Protein AF-A0A7S2Q3X4-F1 (afdb_monomer_lite)

Structure (mmCIF, N/CA/C/O backbone):
data_AF-A0A7S2Q3X4-F1
#
_entry.id   AF-A0A7S2Q3X4-F1
#
loop_
_atom_site.group_PDB
_atom_site.id
_atom_site.type_symbol
_atom_site.label_atom_id
_atom_site.label_alt_id
_atom_site.label_comp_id
_atom_site.label_asym_id
_atom_site.label_entity_id
_atom_site.label_seq_id
_atom_site.pdbx_PDB_ins_code
_atom_site.Cartn_x
_atom_site.Cartn_y
_atom_site.Cartn_z
_atom_site.occupancy
_atom_site.B_iso_or_equiv
_atom_site.auth_seq_id
_atom_site.auth_comp_id
_atom_site.auth_asym_id
_atom_site.auth_atom_id
_atom_site.pdbx_PDB_model_num
ATOM 1 N N . MET A 1 1 ? 23.509 -9.949 1.989 1.00 53.50 1 MET A N 1
ATOM 2 C CA . MET A 1 1 ? 22.215 -10.398 1.428 1.00 53.50 1 MET A CA 1
ATOM 3 C C . MET A 1 1 ? 21.854 -9.485 0.265 1.00 53.50 1 MET A C 1
ATOM 5 O O . MET A 1 1 ? 22.027 -8.277 0.414 1.00 53.50 1 MET A O 1
ATOM 9 N N . ARG A 1 2 ? 21.451 -10.017 -0.899 1.00 76.50 2 ARG A N 1
ATOM 10 C CA . ARG A 1 2 ? 21.111 -9.181 -2.067 1.00 76.50 2 ARG A CA 1
ATOM 11 C C . ARG A 1 2 ? 19.811 -8.423 -1.773 1.00 76.50 2 ARG A C 1
ATOM 13 O O . ARG A 1 2 ? 18.955 -8.931 -1.057 1.00 76.50 2 ARG A O 1
ATOM 20 N N . PHE A 1 3 ? 19.655 -7.202 -2.295 1.00 79.19 3 PHE A N 1
ATOM 21 C CA . PHE A 1 3 ? 18.469 -6.386 -1.991 1.00 79.19 3 PHE A CA 1
ATOM 22 C C . PHE A 1 3 ? 17.160 -7.060 -2.424 1.00 79.19 3 PHE A C 1
ATOM 24 O O . PHE A 1 3 ? 16.194 -6.990 -1.680 1.00 79.19 3 PHE A O 1
ATOM 31 N N . GLY A 1 4 ? 17.141 -7.743 -3.577 1.00 77.94 4 GLY A N 1
ATOM 32 C CA . GLY A 1 4 ? 15.969 -8.508 -4.019 1.00 77.94 4 GLY A CA 1
ATOM 33 C C . GLY A 1 4 ? 15.551 -9.562 -2.992 1.00 77.94 4 GLY A C 1
ATOM 34 O O . GLY A 1 4 ? 14.392 -9.599 -2.604 1.00 77.94 4 GLY A O 1
ATOM 35 N N . ASP A 1 5 ? 16.511 -10.327 -2.467 1.00 78.81 5 ASP A N 1
ATOM 36 C CA . ASP A 1 5 ? 16.255 -11.344 -1.440 1.00 78.81 5 ASP A CA 1
ATOM 37 C C . ASP A 1 5 ? 15.814 -10.712 -0.113 1.00 78.81 5 ASP A C 1
ATOM 39 O O . ASP A 1 5 ? 14.894 -11.202 0.534 1.00 78.81 5 ASP A O 1
ATOM 43 N N . LYS A 1 6 ? 16.442 -9.595 0.292 1.00 84.06 6 LYS A N 1
ATOM 44 C CA . LYS A 1 6 ? 16.041 -8.833 1.488 1.00 84.06 6 LYS A CA 1
ATOM 45 C C . LYS A 1 6 ? 14.604 -8.320 1.349 1.00 84.06 6 LYS A C 1
ATOM 47 O O . LYS A 1 6 ? 13.844 -8.391 2.304 1.00 84.06 6 LYS A O 1
ATOM 52 N N . PHE A 1 7 ? 14.250 -7.805 0.174 1.00 84.44 7 PHE A N 1
ATOM 53 C CA . PHE A 1 7 ? 12.923 -7.278 -0.109 1.00 84.44 7 PHE A CA 1
ATOM 54 C C . PHE A 1 7 ? 11.873 -8.385 -0.069 1.00 84.44 7 PHE A C 1
ATOM 56 O O . PHE A 1 7 ? 10.914 -8.251 0.676 1.00 84.44 7 PHE A O 1
ATOM 63 N N . LEU A 1 8 ? 12.081 -9.493 -0.789 1.00 84.81 8 LEU A N 1
ATOM 64 C CA . LEU A 1 8 ? 11.146 -10.624 -0.794 1.00 84.81 8 LEU A CA 1
ATOM 65 C C . LEU A 1 8 ? 10.949 -11.213 0.607 1.00 84.81 8 LEU A C 1
ATOM 67 O O . LEU A 1 8 ? 9.822 -11.494 0.996 1.00 84.81 8 LEU A O 1
ATOM 71 N N . ASN A 1 9 ? 12.026 -11.348 1.382 1.00 86.94 9 ASN A N 1
ATOM 72 C CA . ASN A 1 9 ? 11.948 -11.909 2.730 1.00 86.94 9 ASN A CA 1
ATOM 73 C C . ASN A 1 9 ? 11.364 -10.935 3.764 1.00 86.94 9 ASN A C 1
ATOM 75 O O . ASN A 1 9 ? 10.944 -11.378 4.827 1.00 86.94 9 ASN A O 1
ATOM 79 N N . GLY A 1 10 ? 11.356 -9.631 3.474 1.00 86.69 10 GLY A N 1
ATOM 80 C CA . GLY A 1 10 ? 10.729 -8.610 4.315 1.00 86.69 10 GLY A CA 1
ATOM 81 C C . GLY A 1 10 ? 9.243 -8.390 4.016 1.00 86.69 10 GLY A C 1
ATOM 82 O O . GLY A 1 10 ? 8.594 -7.618 4.708 1.00 86.69 10 GLY A O 1
ATOM 83 N N . GLN A 1 11 ? 8.681 -9.023 2.982 1.00 92.19 11 GLN A N 1
ATOM 84 C CA . GLN A 1 11 ? 7.269 -8.841 2.652 1.00 92.19 11 GLN A CA 1
ATOM 85 C C . GLN A 1 11 ? 6.373 -9.541 3.670 1.00 92.19 11 GLN A C 1
ATOM 87 O O . GLN A 1 11 ? 6.540 -10.726 3.960 1.00 92.19 11 GLN A O 1
ATOM 92 N N . HIS A 1 12 ? 5.349 -8.827 4.136 1.00 93.00 12 HIS A N 1
ATOM 93 C CA . HIS A 1 12 ? 4.272 -9.441 4.893 1.00 93.00 12 HIS A CA 1
ATOM 94 C C . HIS A 1 12 ? 3.488 -10.390 3.962 1.00 93.00 12 HIS A C 1
ATOM 96 O O . HIS A 1 12 ? 2.910 -9.911 2.978 1.00 93.00 12 HIS A O 1
ATOM 102 N N . PRO A 1 13 ? 3.444 -11.715 4.224 1.00 92.31 13 PRO A N 1
ATOM 103 C CA . PRO A 1 13 ? 2.924 -12.686 3.257 1.00 92.31 13 PRO A CA 1
ATOM 104 C C . PRO A 1 13 ? 1.483 -12.416 2.787 1.00 92.31 13 PRO A C 1
ATOM 106 O O . PRO A 1 13 ? 1.234 -12.498 1.584 1.00 92.31 13 PRO A O 1
ATOM 109 N N . PRO A 1 14 ? 0.539 -12.006 3.660 1.00 94.38 14 PRO A N 1
ATOM 110 C CA . PRO A 1 14 ? -0.810 -11.629 3.232 1.00 94.38 14 PRO A CA 1
ATOM 111 C C . PRO A 1 14 ? -0.870 -10.462 2.238 1.00 94.38 14 PRO A C 1
ATOM 113 O O . PRO A 1 14 ? -1.864 -10.312 1.535 1.00 94.38 14 PRO A O 1
ATOM 116 N N . TRP A 1 15 ? 0.160 -9.615 2.182 1.00 96.19 15 TRP A N 1
ATOM 117 C CA . TRP A 1 15 ? 0.178 -8.389 1.375 1.00 96.19 15 TRP A CA 1
ATOM 118 C C . TRP A 1 15 ? 1.123 -8.476 0.178 1.00 96.19 15 TRP A C 1
ATOM 120 O O . TRP A 1 15 ? 1.328 -7.483 -0.517 1.00 96.19 15 TRP A O 1
ATOM 130 N N . GLN A 1 16 ? 1.689 -9.657 -0.084 1.00 94.00 16 GLN A N 1
ATOM 131 C CA . GLN A 1 16 ? 2.749 -9.874 -1.069 1.00 94.00 16 GLN A CA 1
ATOM 132 C C . GLN A 1 16 ? 2.432 -9.270 -2.449 1.00 94.00 16 GLN A C 1
ATOM 134 O O . GLN A 1 16 ? 3.277 -8.628 -3.067 1.00 94.00 16 GLN A O 1
ATOM 139 N N . GLN A 1 17 ? 1.190 -9.426 -2.914 1.00 94.88 17 GLN A N 1
ATOM 140 C CA . GLN A 1 17 ? 0.742 -8.965 -4.236 1.00 94.88 17 GLN A CA 1
ATOM 141 C C . GLN A 1 17 ? 0.604 -7.437 -4.341 1.00 94.88 17 GLN A C 1
ATOM 143 O O . GLN A 1 17 ? 0.626 -6.881 -5.443 1.00 94.88 17 GLN A O 1
ATOM 148 N N . SER A 1 18 ? 0.480 -6.758 -3.202 1.00 96.94 18 SER A N 1
ATOM 149 C CA . SER A 1 18 ? 0.308 -5.308 -3.113 1.00 96.94 18 SER A CA 1
ATOM 150 C C . SER A 1 18 ? 1.633 -4.550 -3.150 1.00 96.94 18 SER A C 1
ATOM 152 O O . SER A 1 18 ? 1.639 -3.354 -3.442 1.00 96.94 18 SER A O 1
ATOM 154 N N . TYR A 1 19 ? 2.755 -5.224 -2.879 1.00 97.12 19 TYR A N 1
ATOM 155 C CA . TYR A 1 19 ? 4.086 -4.635 -2.997 1.00 97.12 19 TYR A CA 1
ATOM 156 C C . TYR A 1 19 ? 4.459 -4.372 -4.460 1.00 97.12 19 TYR A C 1
ATOM 158 O O . TYR A 1 19 ? 4.006 -5.061 -5.379 1.00 97.12 19 TYR A O 1
ATOM 166 N N . ILE A 1 20 ? 5.330 -3.388 -4.674 1.00 95.94 20 ILE A N 1
ATOM 167 C CA . ILE A 1 20 ? 5.897 -3.085 -5.991 1.00 95.94 20 ILE A CA 1
ATOM 168 C C . ILE A 1 20 ? 6.727 -4.268 -6.498 1.00 95.94 20 ILE A C 1
ATOM 170 O O . ILE A 1 20 ? 7.628 -4.754 -5.808 1.00 95.94 20 ILE A O 1
ATOM 174 N N . ASP A 1 21 ? 6.469 -4.690 -7.736 1.00 94.81 21 ASP A N 1
ATOM 175 C CA . ASP A 1 21 ? 7.200 -5.774 -8.392 1.00 94.81 21 ASP A CA 1
ATOM 176 C C . ASP A 1 21 ? 8.599 -5.322 -8.847 1.00 94.81 21 ASP A C 1
ATOM 178 O O . ASP A 1 21 ? 8.871 -5.003 -10.010 1.00 94.81 21 ASP A O 1
ATOM 182 N N . TYR A 1 22 ? 9.520 -5.284 -7.883 1.00 93.56 22 TYR A N 1
ATOM 183 C CA . TYR A 1 22 ? 10.907 -4.888 -8.106 1.00 93.56 22 TYR A CA 1
ATOM 184 C C . TYR A 1 22 ? 11.615 -5.759 -9.153 1.00 93.56 22 TYR A C 1
ATOM 186 O O . TYR A 1 22 ? 12.428 -5.248 -9.927 1.00 93.56 22 TYR A O 1
ATOM 194 N N . ILE A 1 23 ? 11.332 -7.066 -9.179 1.00 91.00 23 ILE A N 1
ATOM 195 C CA . ILE A 1 23 ? 12.009 -8.013 -10.073 1.00 91.00 23 ILE A CA 1
ATOM 196 C C . ILE A 1 23 ? 11.604 -7.729 -11.515 1.00 91.00 23 ILE A C 1
ATOM 198 O O . ILE A 1 23 ? 12.478 -7.572 -12.371 1.00 91.00 23 ILE A O 1
ATOM 202 N N . ARG A 1 24 ? 10.302 -7.588 -11.773 1.00 91.56 24 ARG A N 1
ATOM 203 C CA . ARG A 1 24 ? 9.786 -7.265 -13.103 1.00 91.56 24 ARG A CA 1
ATOM 204 C C . ARG A 1 24 ? 10.278 -5.909 -13.593 1.00 91.56 24 ARG A C 1
ATOM 206 O O . ARG A 1 24 ? 10.746 -5.805 -14.725 1.00 91.56 24 ARG A O 1
ATOM 213 N N . LEU A 1 25 ? 10.243 -4.876 -12.749 1.00 92.62 25 LEU A N 1
ATOM 214 C CA . LEU A 1 25 ? 10.752 -3.554 -13.129 1.00 92.62 25 LEU A CA 1
ATOM 215 C C . LEU A 1 25 ? 12.257 -3.592 -13.438 1.00 92.62 25 LEU A C 1
ATOM 217 O O . LEU A 1 25 ? 12.721 -2.929 -14.363 1.00 92.62 25 LEU A O 1
ATOM 221 N N . LYS A 1 26 ? 13.032 -4.392 -12.697 1.00 91.19 26 LYS A N 1
ATOM 222 C CA . LYS A 1 26 ? 14.463 -4.587 -12.958 1.00 91.19 26 LYS A CA 1
ATOM 223 C C . LYS A 1 26 ? 14.701 -5.287 -14.301 1.00 91.19 26 LYS A C 1
ATOM 225 O O . LYS A 1 26 ? 15.585 -4.868 -15.042 1.00 91.19 26 LYS A O 1
ATOM 230 N N . GLN A 1 27 ? 13.918 -6.317 -14.621 1.00 89.50 27 GLN A N 1
ATOM 231 C CA . GLN A 1 27 ? 13.974 -6.998 -15.920 1.00 89.50 27 GLN A CA 1
ATOM 232 C C . GLN A 1 27 ? 13.638 -6.049 -17.070 1.00 89.50 27 GLN A C 1
ATOM 234 O O . GLN A 1 27 ? 14.327 -6.072 -18.085 1.00 89.50 27 GLN A O 1
ATOM 239 N N . LEU A 1 28 ? 12.650 -5.172 -16.880 1.00 89.12 28 LEU A N 1
ATOM 240 C CA . LEU A 1 28 ? 12.281 -4.173 -17.875 1.00 89.12 28 LEU A CA 1
ATOM 241 C C . LEU A 1 28 ? 13.447 -3.218 -18.166 1.00 89.12 28 LEU A C 1
ATOM 243 O O . LEU A 1 28 ? 13.758 -2.986 -19.324 1.00 89.12 28 LEU A O 1
ATOM 247 N N . ILE A 1 29 ? 14.171 -2.743 -17.143 1.00 88.19 29 ILE A N 1
ATOM 248 C CA . ILE A 1 29 ? 15.389 -1.931 -17.352 1.00 88.19 29 ILE A CA 1
ATOM 249 C C . ILE A 1 29 ? 16.436 -2.701 -18.167 1.00 88.19 29 ILE A C 1
ATOM 251 O O . ILE A 1 29 ? 17.061 -2.128 -19.054 1.00 88.19 29 ILE A O 1
ATOM 255 N N . TYR A 1 30 ? 16.638 -3.990 -17.895 1.00 87.06 30 TYR A N 1
ATOM 256 C CA . TYR A 1 30 ? 17.609 -4.779 -18.653 1.00 87.06 30 TYR A CA 1
ATOM 257 C C . TYR A 1 30 ? 17.218 -4.959 -20.118 1.00 87.06 30 TYR A C 1
ATOM 259 O O . TYR A 1 30 ? 18.070 -4.796 -20.985 1.00 87.06 30 TYR A O 1
ATOM 267 N N . GLN A 1 31 ? 15.937 -5.205 -20.389 1.00 85.38 31 GLN A N 1
ATOM 268 C CA . GLN A 1 31 ? 15.399 -5.276 -21.750 1.00 85.38 31 GLN A CA 1
ATOM 269 C C . GLN A 1 31 ? 15.501 -3.935 -22.484 1.00 85.38 31 GLN A C 1
ATOM 271 O O . GLN A 1 31 ? 15.714 -3.904 -23.687 1.00 85.38 31 GLN A O 1
ATOM 276 N N . LEU A 1 32 ? 15.354 -2.821 -21.766 1.00 83.12 32 LEU A N 1
ATOM 277 C CA . LEU A 1 32 ? 15.374 -1.485 -22.358 1.00 83.12 32 LEU A CA 1
ATOM 278 C C . LEU A 1 32 ? 16.742 -1.047 -22.849 1.00 83.12 32 LEU A C 1
ATOM 280 O O . LEU A 1 32 ? 16.822 -0.300 -23.817 1.00 83.12 32 LEU A O 1
ATOM 284 N N . PHE A 1 33 ? 17.790 -1.459 -22.148 1.00 79.81 33 PHE A N 1
ATOM 285 C CA . PHE A 1 33 ? 19.150 -0.988 -22.382 1.00 79.81 33 PHE A CA 1
ATOM 286 C C . PHE A 1 33 ? 20.081 -2.101 -22.883 1.00 79.81 33 PHE A C 1
ATOM 288 O O . PHE A 1 33 ? 21.295 -1.906 -22.852 1.00 79.81 33 PHE A O 1
ATOM 295 N N . ASP A 1 34 ? 19.529 -3.247 -23.310 1.00 76.56 34 ASP A N 1
ATOM 296 C CA . ASP A 1 34 ? 20.271 -4.456 -23.706 1.00 76.56 34 ASP A CA 1
ATOM 297 C C . ASP A 1 34 ? 21.401 -4.793 -22.713 1.00 76.56 34 ASP A C 1
ATOM 299 O O . ASP A 1 34 ? 22.544 -5.071 -23.080 1.00 76.56 34 ASP A O 1
ATOM 303 N N . LEU A 1 35 ? 21.100 -4.696 -21.416 1.00 73.50 35 LEU A N 1
ATOM 304 C CA . LEU A 1 35 ? 22.084 -4.922 -20.361 1.00 73.50 35 LEU A CA 1
ATOM 305 C C . LEU A 1 35 ? 22.146 -6.410 -20.022 1.00 73.50 35 LEU A C 1
ATOM 307 O O . LEU A 1 35 ? 21.143 -7.002 -19.615 1.00 73.50 35 LEU A O 1
ATOM 311 N N . ASP A 1 36 ? 23.346 -6.989 -20.084 1.00 68.94 36 ASP A N 1
ATOM 312 C CA . ASP A 1 36 ? 23.579 -8.348 -19.604 1.00 68.94 36 ASP A CA 1
ATOM 313 C C . ASP A 1 36 ? 23.218 -8.463 -18.119 1.00 68.94 36 ASP A C 1
ATOM 315 O O . ASP A 1 36 ? 23.739 -7.731 -17.269 1.00 68.94 36 ASP A O 1
ATOM 319 N N . HIS A 1 37 ? 22.390 -9.457 -17.782 1.00 60.97 37 HIS A N 1
ATOM 320 C CA . HIS A 1 37 ? 22.003 -9.773 -16.401 1.00 60.97 37 HIS A CA 1
ATOM 321 C C . HIS A 1 37 ? 23.205 -10.011 -15.461 1.00 60.97 37 HIS A C 1
ATOM 323 O O . HIS A 1 37 ? 23.048 -9.941 -14.242 1.00 60.97 37 HIS A O 1
ATOM 329 N N . ALA A 1 38 ? 24.395 -10.266 -16.019 1.00 50.41 38 ALA A N 1
ATOM 330 C CA . ALA A 1 38 ? 25.616 -10.631 -15.308 1.00 50.41 38 ALA A CA 1
ATOM 331 C C . ALA A 1 38 ? 26.420 -9.447 -14.725 1.00 50.41 38 ALA A C 1
ATOM 333 O O . ALA A 1 38 ? 27.196 -9.650 -13.795 1.00 50.41 38 ALA A O 1
ATOM 334 N N . THR A 1 39 ? 26.264 -8.211 -15.219 1.00 50.47 39 THR A N 1
ATOM 335 C CA . THR A 1 39 ? 27.192 -7.102 -14.876 1.00 50.47 39 THR A CA 1
ATOM 336 C C . THR A 1 39 ? 26.824 -6.292 -13.630 1.00 50.47 39 THR A C 1
ATOM 338 O O . THR A 1 39 ? 27.599 -5.448 -13.189 1.00 50.47 39 THR A O 1
ATOM 341 N N . ASP A 1 40 ? 25.665 -6.540 -13.022 1.00 49.41 40 ASP A N 1
ATOM 342 C CA . ASP A 1 40 ? 25.135 -5.719 -11.920 1.00 49.41 40 ASP A CA 1
ATOM 343 C C . ASP A 1 40 ? 25.126 -6.465 -10.567 1.00 49.41 40 ASP A C 1
ATOM 345 O O . ASP A 1 40 ? 24.539 -5.993 -9.590 1.00 49.41 40 ASP A O 1
ATOM 349 N N . GLU A 1 41 ? 25.744 -7.653 -10.512 1.00 50.69 41 GLU A N 1
ATOM 350 C CA . GLU A 1 41 ? 25.857 -8.470 -9.295 1.00 50.69 41 GLU A CA 1
ATOM 351 C C . GLU A 1 41 ? 26.997 -8.024 -8.362 1.00 50.69 41 GLU A C 1
ATOM 353 O O . GLU A 1 41 ? 26.940 -8.309 -7.165 1.00 50.69 41 GLU A O 1
ATOM 358 N N . ASN A 1 42 ? 27.974 -7.262 -8.868 1.00 42.84 42 ASN A N 1
ATOM 359 C CA . ASN A 1 42 ? 29.136 -6.799 -8.111 1.00 42.84 42 ASN A CA 1
ATOM 360 C C . ASN A 1 42 ? 29.179 -5.270 -8.064 1.00 42.84 42 ASN A C 1
ATOM 362 O O . ASN A 1 42 ? 29.644 -4.610 -8.987 1.00 42.84 42 ASN A O 1
ATOM 366 N N . ASN A 1 43 ? 28.719 -4.695 -6.957 1.00 44.06 43 ASN A N 1
ATOM 367 C CA . ASN A 1 43 ? 29.082 -3.330 -6.598 1.00 44.06 43 ASN A CA 1
ATOM 368 C C . ASN A 1 43 ? 30.427 -3.407 -5.854 1.00 44.06 43 ASN A C 1
ATOM 370 O O . ASN A 1 43 ? 30.448 -3.519 -4.630 1.00 44.06 43 ASN A O 1
ATOM 374 N N . VAL A 1 44 ? 31.530 -3.430 -6.602 1.00 38.12 44 VAL A N 1
ATOM 375 C CA . VAL A 1 44 ? 32.879 -3.145 -6.098 1.00 38.12 44 VAL A CA 1
ATOM 376 C C . VAL A 1 44 ? 33.531 -2.229 -7.124 1.00 38.12 44 VAL A C 1
ATOM 378 O O . VAL A 1 44 ? 33.531 -2.528 -8.316 1.00 38.12 44 VAL A O 1
ATOM 381 N N . ASP A 1 45 ? 34.006 -1.083 -6.651 1.00 38.97 45 ASP A N 1
ATOM 382 C CA . ASP A 1 45 ? 34.830 -0.163 -7.419 1.00 38.97 45 ASP A CA 1
ATOM 383 C C . ASP A 1 45 ? 36.041 -0.879 -8.062 1.00 38.97 45 ASP A C 1
ATOM 385 O O . ASP A 1 45 ? 36.586 -1.834 -7.511 1.00 38.97 45 ASP A O 1
ATOM 389 N N . ILE A 1 46 ? 36.517 -0.290 -9.166 1.00 43.59 46 ILE A N 1
ATOM 390 C CA . ILE A 1 46 ? 37.813 -0.474 -9.851 1.00 43.59 46 ILE A CA 1
ATOM 391 C C . ILE A 1 46 ? 37.987 -1.701 -10.795 1.00 43.59 46 ILE A C 1
ATOM 393 O O . ILE A 1 46 ? 38.067 -2.844 -10.359 1.00 43.59 46 ILE A O 1
ATOM 397 N N . ILE A 1 47 ? 38.159 -1.429 -12.102 1.00 40.31 47 ILE A N 1
ATOM 398 C CA . ILE A 1 47 ? 39.382 -1.574 -12.951 1.00 40.31 47 ILE A CA 1
ATOM 399 C C . ILE A 1 47 ? 38.988 -1.727 -14.441 1.00 40.31 47 ILE A C 1
ATOM 401 O O . ILE A 1 47 ? 38.004 -2.369 -14.792 1.00 40.31 47 ILE A O 1
ATOM 405 N N . GLU A 1 48 ? 39.794 -1.068 -15.275 1.00 41.00 48 GLU A N 1
ATOM 406 C CA . GLU A 1 48 ? 39.853 -0.968 -16.738 1.00 41.00 48 GLU A CA 1
ATOM 407 C C . GLU A 1 48 ? 39.623 -2.252 -17.570 1.00 41.00 48 GLU A C 1
ATOM 409 O O . GLU A 1 48 ? 39.879 -3.376 -17.145 1.00 41.00 48 GLU A O 1
ATOM 414 N N . SER A 1 49 ? 39.185 -2.006 -18.813 1.00 41.25 49 SER A N 1
ATOM 415 C CA . SER A 1 49 ? 38.916 -2.894 -19.961 1.00 41.25 49 SER A CA 1
ATOM 416 C C . SER A 1 49 ? 40.033 -3.909 -20.310 1.00 41.25 49 SER A C 1
ATOM 418 O O . SER A 1 49 ? 41.178 -3.723 -19.900 1.00 41.25 49 SER A O 1
ATOM 420 N N . PRO A 1 50 ? 39.770 -4.933 -21.163 1.00 43.28 50 PRO A N 1
ATOM 421 C CA . PRO A 1 50 ? 39.859 -4.701 -22.616 1.00 43.28 50 PRO A CA 1
ATOM 422 C C . PRO A 1 50 ? 38.851 -5.466 -23.509 1.00 43.28 50 PRO A C 1
ATOM 424 O O . PRO A 1 50 ? 38.436 -6.588 -23.239 1.00 43.28 50 PRO A O 1
ATOM 427 N N . SER A 1 51 ? 38.510 -4.793 -24.613 1.00 49.38 51 SER A N 1
ATOM 428 C CA . SER A 1 51 ? 38.082 -5.261 -25.945 1.00 49.38 51 SER A CA 1
ATOM 429 C C . SER A 1 51 ? 37.755 -6.748 -26.175 1.00 49.38 51 SER A C 1
ATOM 431 O O . SER A 1 51 ? 38.645 -7.598 -26.186 1.00 49.38 51 SER A O 1
ATOM 433 N N . SER A 1 52 ? 36.517 -7.013 -26.604 1.00 36.88 52 SER A N 1
ATOM 434 C CA . SER A 1 52 ? 36.247 -8.009 -27.649 1.00 36.88 52 SER A CA 1
ATOM 435 C C . SER A 1 52 ? 35.151 -7.505 -28.592 1.00 36.88 52 SER A C 1
ATOM 437 O O . SER A 1 52 ? 34.079 -7.075 -28.166 1.00 36.88 52 SER A O 1
ATOM 439 N N . ASP A 1 53 ? 35.485 -7.507 -29.881 1.00 41.62 53 ASP A N 1
ATOM 440 C CA . ASP A 1 53 ? 34.603 -7.211 -31.001 1.00 41.62 53 ASP A CA 1
ATOM 441 C C . ASP A 1 53 ? 33.456 -8.224 -31.054 1.00 41.62 53 ASP A C 1
ATOM 443 O O . ASP A 1 53 ? 33.644 -9.377 -31.439 1.00 41.62 53 ASP A O 1
ATOM 447 N N . VAL A 1 54 ? 32.246 -7.781 -30.720 1.00 40.53 54 VAL A N 1
ATOM 448 C CA . VAL A 1 54 ? 31.017 -8.417 -31.197 1.00 40.53 54 VAL A CA 1
ATOM 449 C C . VAL A 1 54 ? 30.110 -7.309 -31.702 1.00 40.53 54 VAL A C 1
ATOM 451 O O . VAL A 1 54 ? 29.555 -6.519 -30.939 1.00 40.53 54 VAL A O 1
ATOM 454 N N . SER A 1 55 ? 29.986 -7.244 -33.023 1.00 40.62 55 SER A N 1
ATOM 455 C CA . SER A 1 55 ? 29.028 -6.418 -33.748 1.00 40.62 55 SER A CA 1
ATOM 456 C C . SER A 1 55 ? 27.602 -6.937 -33.521 1.00 40.62 55 SER A C 1
ATOM 458 O O . SER A 1 55 ? 26.941 -7.396 -34.446 1.00 40.62 55 SER A O 1
ATOM 460 N N . SER A 1 56 ? 27.116 -6.888 -32.283 1.00 40.31 56 SER A N 1
ATOM 461 C CA . SER A 1 56 ? 25.685 -6.964 -32.012 1.00 40.31 56 SER A CA 1
ATOM 462 C C . SER A 1 56 ? 25.124 -5.581 -32.294 1.00 40.31 56 SER A C 1
ATOM 464 O O . SER A 1 56 ? 25.536 -4.610 -31.657 1.00 40.31 56 SER A O 1
ATOM 466 N N . SER A 1 57 ? 24.235 -5.462 -33.280 1.00 40.47 57 SER A N 1
ATOM 467 C CA . SER A 1 57 ? 23.490 -4.228 -33.515 1.00 40.47 57 SER A CA 1
ATOM 468 C C . SER A 1 57 ? 22.731 -3.881 -32.234 1.00 40.47 57 SER A C 1
ATOM 470 O O . SER A 1 57 ? 21.662 -4.434 -31.986 1.00 40.47 57 SER A O 1
ATOM 472 N N . ARG A 1 58 ? 23.310 -3.016 -31.392 1.00 51.00 58 ARG A N 1
ATOM 473 C CA . ARG A 1 58 ? 22.638 -2.473 -30.211 1.00 51.00 58 ARG A CA 1
ATOM 474 C C . ARG A 1 58 ? 21.402 -1.769 -30.733 1.00 51.00 58 ARG A C 1
ATOM 476 O O . ARG A 1 58 ? 21.517 -0.754 -31.427 1.00 51.00 58 ARG A O 1
ATOM 483 N N . HIS A 1 59 ? 20.241 -2.362 -30.504 1.00 50.25 59 HIS A N 1
ATOM 484 C CA . HIS A 1 59 ? 19.003 -1.757 -30.938 1.00 50.25 59 HIS A CA 1
ATOM 485 C C . HIS A 1 59 ? 18.868 -0.490 -30.096 1.00 50.25 59 HIS A C 1
ATOM 487 O O . HIS A 1 59 ? 18.924 -0.562 -28.871 1.00 50.25 59 HIS A O 1
ATOM 493 N N . LEU A 1 60 ? 18.798 0.690 -30.725 1.00 52.97 60 LEU A N 1
ATOM 494 C CA . LEU A 1 60 ? 18.673 1.917 -29.943 1.00 52.97 60 LEU A CA 1
ATOM 495 C C . LEU A 1 60 ? 17.421 1.790 -29.060 1.00 52.97 60 LEU A C 1
ATOM 497 O O . LEU A 1 60 ? 16.340 1.522 -29.606 1.00 52.97 60 LEU A O 1
ATOM 501 N N . PRO A 1 61 ? 17.539 2.002 -27.736 1.00 55.66 61 PRO A N 1
ATOM 502 C CA . PRO A 1 61 ? 16.382 2.167 -26.876 1.00 55.66 61 PRO A CA 1
ATOM 503 C C . PRO A 1 61 ? 15.508 3.259 -27.500 1.00 55.66 61 PRO A C 1
ATOM 505 O O . PRO A 1 61 ? 16.007 4.324 -27.882 1.00 55.66 61 PRO A O 1
ATOM 508 N N . ASN A 1 62 ? 14.221 2.981 -27.686 1.00 59.44 62 ASN A N 1
ATOM 509 C CA . ASN A 1 62 ? 13.282 3.930 -28.275 1.00 59.44 62 ASN A CA 1
ATOM 510 C C . ASN A 1 62 ? 12.625 4.727 -27.137 1.00 59.44 62 ASN A C 1
ATOM 512 O O . ASN A 1 62 ? 12.274 4.156 -26.114 1.00 59.44 62 ASN A O 1
ATOM 516 N N . ILE A 1 63 ? 12.354 6.022 -27.311 1.00 58.50 63 ILE A N 1
ATOM 517 C CA . ILE A 1 63 ? 11.572 6.838 -26.352 1.00 58.50 63 ILE A CA 1
ATOM 518 C C . ILE A 1 63 ? 10.298 6.111 -25.891 1.00 58.50 63 ILE A C 1
ATOM 520 O O . ILE A 1 63 ? 9.906 6.180 -24.727 1.00 58.50 63 ILE A O 1
ATOM 524 N N . LYS A 1 64 ? 9.656 5.380 -26.816 1.00 59.06 64 LYS A N 1
ATOM 525 C CA . LYS A 1 64 ? 8.455 4.583 -26.544 1.00 59.06 64 LYS A CA 1
ATOM 526 C C . LYS A 1 64 ? 8.660 3.576 -25.410 1.00 59.06 64 LYS A C 1
ATOM 528 O O . LYS A 1 64 ? 7.731 3.348 -24.647 1.00 59.06 64 LYS A O 1
ATOM 533 N N . THR A 1 65 ? 9.860 3.024 -25.273 1.00 64.44 65 THR A N 1
ATOM 534 C CA . THR A 1 65 ? 10.173 1.983 -24.297 1.00 64.44 65 THR A CA 1
ATOM 535 C C . THR A 1 65 ? 10.548 2.581 -22.925 1.00 64.44 65 THR A C 1
ATOM 537 O O . THR A 1 65 ? 10.228 2.004 -21.889 1.00 64.44 65 THR A O 1
ATOM 540 N N . SER A 1 66 ? 11.092 3.805 -22.853 1.00 71.50 66 SER A N 1
ATOM 541 C CA . SER A 1 66 ? 11.211 4.521 -21.561 1.00 71.50 66 SER A CA 1
ATOM 542 C C . SER A 1 66 ? 9.862 5.002 -21.024 1.00 71.50 66 SER A C 1
ATOM 544 O O . SER A 1 66 ? 9.601 4.862 -19.827 1.00 71.50 66 SER A O 1
ATOM 546 N N . ASN A 1 67 ? 8.964 5.465 -21.900 1.00 79.44 67 ASN A N 1
ATOM 547 C CA . ASN A 1 67 ? 7.579 5.747 -21.513 1.00 79.44 67 ASN A CA 1
ATOM 548 C C . ASN A 1 67 ? 6.882 4.487 -20.978 1.00 79.44 67 ASN A C 1
ATOM 550 O O . ASN A 1 67 ? 6.116 4.565 -20.020 1.00 79.44 67 ASN A O 1
ATOM 554 N N . GLU A 1 68 ? 7.179 3.322 -21.555 1.00 84.38 68 GLU A N 1
ATOM 555 C CA . GLU A 1 68 ? 6.675 2.037 -21.071 1.00 84.38 68 GLU A CA 1
ATOM 556 C C . GLU A 1 68 ? 7.184 1.719 -19.657 1.00 84.38 68 GLU A C 1
ATOM 558 O O . GLU A 1 68 ? 6.381 1.370 -18.793 1.00 84.38 68 GLU A O 1
ATOM 563 N N . PHE A 1 69 ? 8.476 1.923 -19.365 1.00 88.88 69 PHE A N 1
ATOM 564 C CA . PHE A 1 69 ? 8.993 1.778 -17.996 1.00 88.88 69 PHE A CA 1
ATOM 565 C C . PHE A 1 69 ? 8.296 2.705 -17.007 1.00 88.88 69 PHE A C 1
ATOM 567 O O . PHE A 1 69 ? 7.855 2.261 -15.947 1.00 88.88 69 PHE A O 1
ATOM 574 N N . GLN A 1 70 ? 8.178 3.987 -17.351 1.00 89.19 70 GLN A N 1
ATOM 575 C CA . G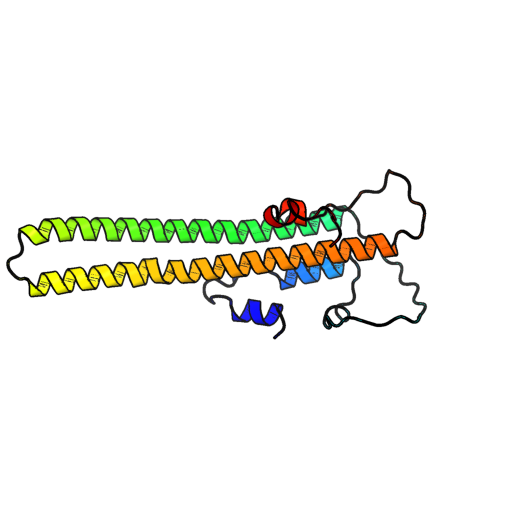LN A 1 70 ? 7.527 4.974 -16.497 1.00 89.19 70 GLN A CA 1
ATOM 576 C C . GLN A 1 70 ? 6.055 4.615 -16.255 1.00 89.19 70 GLN A C 1
ATOM 578 O O . GLN A 1 70 ? 5.567 4.729 -15.131 1.00 89.19 70 GLN A O 1
ATOM 583 N N . GLN A 1 71 ? 5.353 4.129 -17.280 1.00 91.06 71 GLN A N 1
ATOM 584 C CA . GLN A 1 71 ? 3.980 3.653 -17.153 1.00 91.06 71 GLN A CA 1
ATOM 585 C C . GLN A 1 71 ? 3.885 2.439 -16.221 1.00 91.06 71 GLN A C 1
ATOM 587 O O . GLN A 1 71 ? 3.026 2.422 -15.342 1.00 91.06 71 GLN A O 1
ATOM 592 N N . GLN A 1 72 ? 4.774 1.451 -16.355 1.00 93.50 72 GLN A N 1
ATOM 593 C CA . GLN A 1 72 ? 4.790 0.292 -15.456 1.00 93.50 72 GLN A CA 1
ATOM 594 C C . GLN A 1 72 ? 5.115 0.695 -14.014 1.00 93.50 72 GLN A C 1
ATOM 596 O O . GLN A 1 72 ? 4.436 0.253 -13.090 1.00 93.50 72 GLN A O 1
ATOM 601 N N . LEU A 1 73 ? 6.086 1.590 -13.804 1.00 94.25 73 LEU A N 1
ATOM 602 C CA . LEU A 1 73 ? 6.389 2.127 -12.478 1.00 94.25 73 LEU A CA 1
ATOM 603 C C . LEU A 1 73 ? 5.178 2.862 -11.883 1.00 94.25 73 LEU A C 1
ATOM 605 O O . LEU A 1 73 ? 4.849 2.641 -10.721 1.00 94.25 73 LEU A O 1
ATOM 609 N N . ASN A 1 74 ? 4.481 3.688 -12.669 1.00 94.31 74 ASN A N 1
ATOM 610 C CA . ASN A 1 74 ? 3.257 4.364 -12.232 1.00 94.31 74 ASN A CA 1
ATOM 611 C C . ASN A 1 74 ? 2.163 3.382 -11.815 1.00 94.31 74 ASN A C 1
ATOM 613 O O . ASN A 1 74 ? 1.542 3.586 -10.774 1.00 94.31 74 ASN A O 1
ATOM 617 N N . ASN A 1 75 ? 1.949 2.317 -12.589 1.00 96.31 75 ASN A N 1
ATOM 618 C CA . ASN A 1 75 ? 0.959 1.292 -12.264 1.00 96.31 75 ASN A CA 1
ATOM 619 C C . ASN A 1 75 ? 1.291 0.598 -10.936 1.00 96.31 75 ASN A C 1
ATOM 621 O O . ASN A 1 75 ? 0.415 0.420 -10.093 1.00 96.31 75 ASN A O 1
ATOM 625 N N . GLU A 1 76 ? 2.561 0.252 -10.717 1.00 97.06 76 GLU A N 1
ATOM 626 C CA . GLU A 1 76 ? 3.012 -0.375 -9.472 1.00 97.06 76 GLU A CA 1
ATOM 627 C C . GLU A 1 76 ? 2.886 0.570 -8.265 1.00 97.06 76 GLU A C 1
ATOM 629 O O . GLU A 1 76 ? 2.422 0.160 -7.200 1.00 97.06 76 GLU A O 1
ATOM 634 N N . VAL A 1 77 ? 3.224 1.854 -8.434 1.00 95.69 77 VAL A N 1
ATOM 635 C CA . VAL A 1 77 ? 3.018 2.883 -7.400 1.00 95.69 77 VAL A CA 1
ATOM 636 C C . VAL A 1 77 ? 1.529 3.054 -7.094 1.00 95.69 77 VAL A C 1
ATOM 638 O O . VAL A 1 77 ? 1.142 3.087 -5.927 1.00 95.69 77 VAL A O 1
ATOM 641 N N . GLN A 1 78 ? 0.676 3.124 -8.119 1.00 96.62 78 GLN A N 1
ATOM 642 C CA . GLN A 1 78 ? -0.770 3.248 -7.946 1.00 96.62 78 GLN A CA 1
ATOM 643 C C . GLN A 1 78 ? -1.355 2.037 -7.214 1.00 96.62 78 GLN A C 1
ATOM 645 O O . GLN A 1 78 ? -2.163 2.214 -6.306 1.00 96.62 78 GLN A O 1
ATOM 650 N N . LYS A 1 79 ? -0.923 0.820 -7.558 1.00 97.81 79 LYS A N 1
ATOM 651 C CA . LYS A 1 79 ? -1.317 -0.417 -6.872 1.00 97.81 79 LYS A CA 1
ATOM 652 C C . LYS A 1 79 ? -0.999 -0.353 -5.376 1.00 97.81 79 LYS A C 1
ATOM 654 O O . LYS A 1 79 ? -1.886 -0.579 -4.554 1.00 97.81 79 LYS A O 1
ATOM 659 N N . ALA A 1 80 ? 0.235 0.014 -5.024 1.00 97.31 80 ALA A N 1
ATOM 660 C CA . ALA A 1 80 ? 0.649 0.141 -3.628 1.00 97.31 80 ALA A CA 1
ATOM 661 C C . ALA A 1 80 ? -0.137 1.241 -2.886 1.00 97.31 80 ALA A C 1
ATOM 663 O O . ALA A 1 80 ? -0.527 1.050 -1.735 1.00 97.31 80 ALA A O 1
ATOM 664 N N . LEU A 1 81 ? -0.422 2.371 -3.547 1.00 97.06 81 LEU A N 1
ATOM 665 C CA . LEU A 1 81 ? -1.228 3.458 -2.981 1.00 97.06 81 LEU A CA 1
ATOM 666 C C . LEU A 1 81 ? -2.686 3.053 -2.741 1.00 97.06 81 LEU A C 1
ATOM 668 O O . LEU A 1 81 ? -3.239 3.382 -1.696 1.00 97.06 81 LEU A O 1
ATOM 672 N N . LEU A 1 82 ? -3.310 2.341 -3.681 1.00 98.12 82 LEU A N 1
ATOM 673 C CA . LEU A 1 82 ? -4.681 1.851 -3.521 1.00 98.12 82 LEU A CA 1
ATOM 674 C C . LEU A 1 82 ? -4.783 0.880 -2.344 1.00 98.12 82 LEU A C 1
ATOM 676 O O . LEU A 1 82 ? -5.695 1.003 -1.530 1.00 98.12 82 LEU A O 1
ATOM 680 N N . PHE A 1 83 ? -3.818 -0.034 -2.217 1.00 98.31 83 PHE A N 1
ATOM 681 C CA . PHE A 1 83 ? -3.744 -0.940 -1.075 1.00 98.31 83 PHE A CA 1
ATOM 682 C C . PHE A 1 83 ? -3.572 -0.187 0.254 1.00 98.31 83 PHE A C 1
ATOM 684 O O . PHE A 1 83 ? -4.283 -0.465 1.222 1.00 98.31 83 PHE A O 1
ATOM 691 N N . LEU A 1 84 ? -2.671 0.801 0.289 1.00 97.75 84 LEU A N 1
ATOM 692 C CA . LEU A 1 84 ? -2.447 1.648 1.460 1.00 97.75 84 LEU A CA 1
ATOM 693 C C . LEU A 1 84 ? -3.734 2.370 1.884 1.00 97.75 84 LEU A C 1
ATOM 695 O O . LEU A 1 84 ? -4.108 2.320 3.052 1.00 97.75 84 LEU A O 1
ATOM 699 N N . LEU A 1 85 ? -4.420 3.022 0.942 1.00 98.19 85 LEU A N 1
ATOM 700 C CA . LEU A 1 85 ? -5.654 3.759 1.221 1.00 98.19 85 LEU A CA 1
ATOM 701 C C . LEU A 1 85 ? -6.786 2.837 1.684 1.00 98.19 85 LEU A C 1
ATOM 703 O O . LEU A 1 85 ? -7.497 3.189 2.622 1.00 98.19 85 LEU A O 1
ATOM 707 N N . GLY A 1 86 ? -6.927 1.660 1.068 1.00 98.06 86 GLY A N 1
ATOM 708 C CA . GLY A 1 86 ? -7.896 0.653 1.500 1.00 98.06 86 GLY A CA 1
ATOM 709 C C . GLY A 1 86 ? -7.645 0.207 2.940 1.00 98.06 86 GLY A C 1
ATOM 710 O O . GLY A 1 86 ? -8.542 0.286 3.774 1.00 98.06 86 GLY A O 1
ATOM 711 N N . THR A 1 87 ? -6.396 -0.142 3.258 1.00 97.62 87 THR A N 1
ATOM 712 C CA . THR A 1 87 ? -6.007 -0.588 4.607 1.00 97.62 87 THR A CA 1
ATOM 713 C C . THR A 1 87 ? -6.198 0.515 5.654 1.00 97.62 87 THR A C 1
ATOM 715 O O . THR A 1 87 ? -6.695 0.251 6.746 1.00 97.62 87 THR A O 1
ATOM 718 N N . LEU A 1 88 ? -5.866 1.772 5.326 1.00 97.12 88 LEU A N 1
ATOM 719 C CA . LEU A 1 88 ? -6.139 2.914 6.209 1.00 97.12 88 LEU A CA 1
ATOM 720 C C . LEU A 1 88 ? -7.642 3.108 6.449 1.00 97.12 88 LEU A C 1
ATOM 722 O O . LEU A 1 88 ? -8.037 3.432 7.566 1.00 97.12 88 LEU A O 1
ATOM 726 N N . GLY A 1 89 ? -8.471 2.907 5.422 1.00 97.81 89 GLY A N 1
ATOM 727 C CA . GLY A 1 89 ? -9.928 2.966 5.534 1.00 97.81 89 GLY A CA 1
ATOM 728 C C . GLY A 1 89 ? -10.489 1.887 6.461 1.00 97.81 89 GLY A C 1
ATOM 729 O O . GLY A 1 89 ? -11.290 2.196 7.341 1.00 97.81 89 GLY A O 1
ATOM 730 N N . GLU A 1 90 ? -10.023 0.644 6.321 1.00 97.12 90 GLU A N 1
ATOM 731 C CA . GLU A 1 90 ? -10.385 -0.459 7.222 1.00 97.12 90 GLU A CA 1
ATOM 732 C C . GLU A 1 90 ? -10.001 -0.146 8.671 1.00 97.12 90 GLU A C 1
ATOM 734 O O . GLU A 1 90 ? -10.834 -0.239 9.570 1.00 97.12 90 GLU A O 1
ATOM 739 N N . MET A 1 91 ? -8.764 0.304 8.898 1.00 97.31 91 MET A N 1
ATOM 740 C CA . MET A 1 91 ? -8.299 0.685 10.232 1.00 97.31 91 MET A CA 1
ATOM 741 C C . MET A 1 91 ? -9.103 1.848 10.822 1.00 97.31 91 MET A C 1
ATOM 743 O O . MET A 1 91 ? -9.372 1.857 12.020 1.00 97.31 91 MET A O 1
ATOM 747 N N . ALA A 1 92 ? -9.490 2.831 10.006 1.00 97.81 92 ALA A N 1
ATOM 748 C CA . ALA A 1 92 ? -10.327 3.939 10.453 1.00 97.81 92 ALA A CA 1
ATOM 749 C C . ALA A 1 92 ? -11.728 3.462 10.868 1.00 97.81 92 ALA A C 1
ATOM 751 O O . ALA A 1 92 ? -12.252 3.941 11.872 1.00 97.81 92 ALA A O 1
ATOM 752 N N . SER A 1 93 ? -12.305 2.496 10.143 1.00 98.06 93 SER A N 1
ATOM 753 C CA . SER A 1 93 ? -13.576 1.863 10.517 1.00 98.06 93 SER A CA 1
ATOM 754 C C . SER A 1 93 ? -13.459 1.138 11.857 1.00 98.06 93 SER A C 1
ATOM 756 O O . SER A 1 93 ? -14.245 1.397 12.763 1.00 98.06 93 SER A O 1
ATOM 758 N N . GLU A 1 94 ? -12.428 0.304 12.026 1.00 97.38 94 GLU A N 1
ATOM 759 C CA . GLU A 1 94 ? -12.183 -0.411 13.287 1.00 97.38 94 GLU A CA 1
ATOM 760 C C . GLU A 1 94 ? -11.947 0.552 14.455 1.00 97.38 94 GLU A C 1
ATOM 762 O O . GLU A 1 94 ? -12.432 0.328 15.561 1.00 97.38 94 GLU A O 1
ATOM 767 N N . LEU A 1 95 ? -11.230 1.652 14.216 1.00 96.81 95 LEU A N 1
ATOM 768 C CA . LEU A 1 95 ? -11.007 2.679 15.225 1.00 96.81 95 LEU A CA 1
ATOM 769 C C . LEU A 1 95 ? -12.314 3.382 15.621 1.00 96.81 95 LEU A C 1
ATOM 771 O O . LEU A 1 95 ? -12.495 3.697 16.798 1.00 96.81 95 LEU A O 1
ATOM 775 N N . SER A 1 96 ? -13.212 3.624 14.660 1.00 97.62 96 SER A N 1
ATOM 776 C CA . SER A 1 96 ? -14.530 4.215 14.914 1.00 97.62 96 SER A CA 1
ATOM 777 C C . SER A 1 96 ? -15.383 3.294 15.784 1.00 97.62 96 SER A C 1
ATOM 779 O O . SER A 1 96 ? -15.887 3.734 16.813 1.00 97.62 96 SER A O 1
ATOM 781 N N . GLU A 1 97 ? -15.469 2.009 15.430 1.00 97.19 97 GLU A N 1
ATOM 782 C CA . GLU A 1 97 ? -16.198 0.990 16.201 1.00 97.19 97 GLU A CA 1
ATOM 783 C C . GLU A 1 97 ? -15.691 0.906 17.648 1.00 97.19 97 GLU A C 1
ATOM 785 O O . GLU A 1 97 ? -16.460 1.021 18.601 1.00 97.19 97 GLU A O 1
ATOM 790 N N . LEU A 1 98 ? -14.372 0.794 17.831 1.00 96.62 98 LEU A N 1
ATOM 791 C CA . LEU A 1 98 ? -13.768 0.713 19.163 1.00 96.62 98 LEU A CA 1
ATOM 792 C C . LEU A 1 98 ? -13.962 2.001 19.976 1.00 96.62 98 LEU A C 1
ATOM 794 O O . LEU A 1 98 ? -14.046 1.964 21.206 1.00 96.62 98 LEU A O 1
ATOM 798 N N . SER A 1 99 ? -14.040 3.151 19.304 1.00 95.38 99 SER A N 1
ATOM 799 C CA . SER A 1 99 ? -14.334 4.430 19.955 1.00 95.38 99 SER A CA 1
ATOM 800 C C . SER A 1 99 ? -15.781 4.493 20.451 1.00 95.38 99 SER A C 1
ATOM 802 O O . SER A 1 99 ? -16.025 4.995 21.548 1.00 95.38 99 SER A O 1
ATOM 804 N N . GLU A 1 100 ? -16.737 3.951 19.697 1.00 95.69 100 GLU A N 1
ATOM 805 C CA . GLU A 1 100 ? -18.138 3.845 20.127 1.00 95.69 100 GLU A CA 1
ATOM 806 C C . GLU A 1 100 ? -18.295 2.894 21.323 1.00 95.69 100 GLU A C 1
ATOM 808 O O . GLU A 1 100 ? -18.988 3.220 22.296 1.00 95.69 100 GLU A O 1
ATOM 813 N N . GLU A 1 101 ? -17.593 1.757 21.304 1.00 93.75 101 GLU A N 1
ATOM 814 C CA . GLU A 1 101 ? -17.528 0.829 22.439 1.00 93.75 101 GLU A CA 1
ATOM 815 C C . GLU A 1 101 ? -16.942 1.505 23.686 1.00 93.75 101 GLU A C 1
ATOM 817 O O . GLU A 1 101 ? -17.492 1.379 24.783 1.00 93.75 101 GLU A O 1
ATOM 822 N N . PHE A 1 102 ? -15.871 2.287 23.522 1.00 91.88 102 PHE A N 1
ATOM 823 C CA . PHE A 1 102 ? -15.263 3.053 24.609 1.00 91.88 102 PHE A CA 1
ATOM 824 C C . PHE A 1 102 ? -16.230 4.071 25.221 1.00 91.88 102 PHE A C 1
ATOM 826 O O . PHE A 1 102 ? -16.350 4.148 26.446 1.00 91.88 102 PHE A O 1
ATOM 833 N N . ILE A 1 103 ? -16.945 4.834 24.389 1.00 90.69 103 ILE A N 1
ATOM 834 C CA . ILE A 1 103 ? -17.939 5.814 24.850 1.00 90.69 103 ILE A CA 1
ATOM 835 C C . ILE A 1 103 ? -19.054 5.110 25.632 1.00 90.69 103 ILE A C 1
ATOM 837 O O . ILE A 1 103 ? -19.423 5.555 26.722 1.00 90.69 103 ILE A O 1
ATOM 841 N N . THR A 1 104 ? -19.552 3.987 25.112 1.00 89.75 104 THR A N 1
ATOM 842 C CA . THR A 1 104 ? -20.607 3.191 25.753 1.00 89.75 104 THR A CA 1
ATOM 843 C C . THR A 1 104 ? -20.148 2.646 27.105 1.00 89.75 104 THR A C 1
ATOM 845 O O . THR A 1 104 ? -20.854 2.782 28.107 1.00 89.75 104 THR A O 1
ATOM 848 N N . LEU A 1 105 ? -18.937 2.086 27.169 1.00 88.62 105 LEU A N 1
ATOM 849 C CA . LEU A 1 105 ? -18.350 1.600 28.414 1.00 88.62 105 LEU A CA 1
ATOM 850 C C . LEU A 1 105 ? -18.172 2.740 29.426 1.00 88.62 105 LEU A C 1
ATOM 852 O O . LEU A 1 105 ? -18.562 2.592 30.581 1.00 88.62 105 LEU A O 1
ATOM 856 N N . SER A 1 106 ? -17.672 3.902 28.995 1.00 85.00 106 SER A N 1
ATOM 857 C CA . SER A 1 106 ? -17.498 5.077 29.857 1.00 85.00 106 SER A CA 1
ATOM 858 C C . SER A 1 106 ? -18.816 5.595 30.438 1.00 85.00 106 SER A C 1
ATOM 860 O O . SER A 1 106 ? -18.829 6.063 31.576 1.00 85.00 106 SER A O 1
ATOM 862 N N . ALA A 1 107 ? -19.922 5.517 29.695 1.00 84.94 107 ALA A N 1
ATOM 863 C CA . ALA A 1 107 ? -21.241 5.884 30.209 1.00 84.94 107 ALA A CA 1
ATOM 864 C C . ALA A 1 107 ? -21.730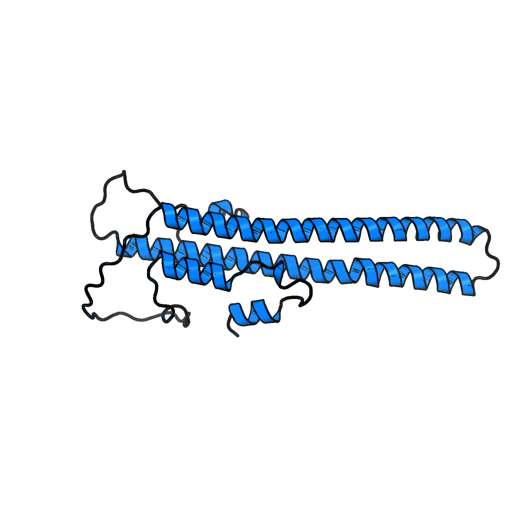 4.884 31.274 1.00 84.94 107 ALA A C 1
ATOM 866 O O . ALA A 1 107 ? -22.300 5.274 32.292 1.00 84.94 107 ALA A O 1
ATOM 867 N N . ASN A 1 108 ? -21.439 3.594 31.083 1.00 78.25 108 ASN A N 1
ATOM 868 C CA . ASN A 1 108 ? -21.834 2.525 32.001 1.00 78.25 108 ASN A CA 1
ATOM 869 C C . ASN A 1 108 ? -20.983 2.464 33.281 1.00 78.25 108 ASN A C 1
ATOM 871 O O . ASN A 1 108 ? -21.484 2.020 34.315 1.00 78.25 108 ASN A O 1
ATOM 875 N N . VAL A 1 109 ? -19.738 2.961 33.255 1.00 72.56 109 VAL A N 1
ATOM 876 C CA . VAL A 1 109 ? -18.866 3.109 34.442 1.00 72.56 109 VAL A CA 1
ATOM 877 C C . VAL A 1 109 ? -19.574 3.861 35.572 1.00 72.56 109 VAL A C 1
ATOM 879 O O . VAL A 1 109 ? -19.416 3.514 36.737 1.00 72.56 109 VAL A O 1
ATOM 882 N N . GLN A 1 110 ? -20.387 4.870 35.244 1.00 64.81 110 GLN A N 1
ATOM 883 C CA . GLN A 1 110 ? -21.124 5.661 36.238 1.00 64.81 110 GLN A CA 1
ATOM 884 C C . GLN A 1 110 ? -22.271 4.886 36.910 1.00 64.81 110 GLN A C 1
ATOM 886 O O . GLN A 1 110 ? -22.773 5.326 37.943 1.00 64.81 110 GLN A O 1
ATOM 891 N N . LEU A 1 111 ? -22.677 3.744 36.347 1.00 69.62 111 LEU A N 1
ATOM 892 C CA . LEU A 1 111 ? -23.811 2.934 36.800 1.00 69.62 111 LEU A CA 1
ATOM 893 C C . LEU A 1 111 ? -23.392 1.568 37.378 1.00 69.62 111 LEU A C 1
ATOM 895 O O . LEU A 1 111 ? -24.212 0.904 38.013 1.00 69.62 111 LEU A O 1
ATOM 899 N N . GLN A 1 112 ? -22.146 1.123 37.171 1.00 67.00 112 GLN A N 1
ATOM 900 C CA . GLN A 1 112 ? -21.674 -0.199 37.600 1.00 67.00 112 GLN A CA 1
ATOM 901 C C . GLN A 1 112 ? -21.203 -0.231 39.065 1.00 67.00 112 GLN A C 1
ATOM 903 O O . GLN A 1 112 ? -20.400 0.587 39.503 1.00 67.00 112 GLN A O 1
ATOM 908 N N . LEU A 1 113 ? -21.670 -1.241 39.813 1.00 63.19 113 LEU A N 1
ATOM 909 C CA . LEU A 1 113 ? -21.340 -1.460 41.232 1.00 63.19 113 LEU A CA 1
ATOM 910 C C . 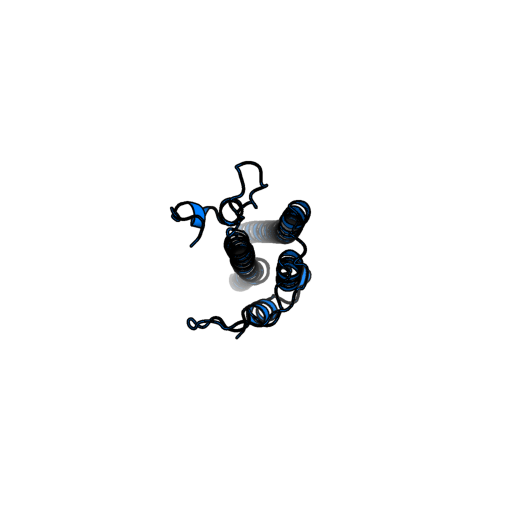LEU A 1 113 ? -20.140 -2.403 41.459 1.00 63.19 113 LEU A C 1
ATOM 912 O O . LEU A 1 113 ? -19.614 -2.445 42.570 1.00 63.19 113 LEU A O 1
ATOM 916 N N . ASN A 1 114 ? -19.692 -3.151 40.438 1.00 81.06 114 ASN A N 1
ATOM 917 C CA . ASN A 1 114 ? -18.554 -4.072 40.542 1.00 81.06 114 ASN A CA 1
ATOM 918 C C . ASN A 1 114 ? -17.327 -3.534 39.789 1.00 81.06 114 ASN A C 1
ATOM 920 O O . ASN A 1 114 ? -17.260 -3.574 38.562 1.00 81.06 114 ASN A O 1
ATOM 924 N N . ALA A 1 115 ? -16.336 -3.061 40.545 1.00 81.31 115 ALA A N 1
ATOM 925 C CA . ALA A 1 115 ? -15.097 -2.505 40.005 1.00 81.31 115 ALA A CA 1
ATOM 926 C C . ALA A 1 115 ? -14.219 -3.541 39.275 1.00 81.31 115 ALA A C 1
ATOM 928 O O . ALA A 1 115 ? -13.452 -3.160 38.391 1.00 81.31 115 ALA A O 1
ATOM 929 N N . SER A 1 116 ? -14.316 -4.831 39.625 1.00 85.50 116 SER A N 1
ATOM 930 C CA . SER A 1 116 ? -13.498 -5.888 39.012 1.00 85.50 116 SER A CA 1
ATOM 931 C C . SER A 1 116 ? -13.897 -6.134 37.558 1.00 85.50 116 SER A C 1
ATOM 933 O O . SER A 1 116 ? -13.048 -6.100 36.671 1.00 85.50 116 SER A O 1
ATOM 935 N N . ASP A 1 117 ? -15.197 -6.299 37.308 1.00 85.44 117 ASP A N 1
ATOM 936 C CA . ASP A 1 117 ? -15.726 -6.564 35.964 1.00 85.44 117 ASP A CA 1
ATOM 937 C C . ASP A 1 117 ? -15.480 -5.374 35.031 1.00 85.44 117 ASP A C 1
ATOM 939 O O . ASP A 1 117 ? -15.245 -5.539 33.833 1.00 85.44 117 ASP A O 1
ATOM 943 N N . LEU A 1 118 ? -15.518 -4.156 35.579 1.00 84.75 118 LEU A N 1
ATOM 944 C CA . LEU A 1 118 ? -15.228 -2.944 34.827 1.00 84.75 118 LEU A CA 1
ATOM 945 C C . LEU A 1 118 ? -13.753 -2.871 34.405 1.00 84.75 118 LEU A C 1
ATOM 947 O O . LEU A 1 118 ? -13.453 -2.533 33.261 1.00 84.75 118 LEU A O 1
ATOM 951 N N . LEU A 1 119 ? -12.827 -3.193 35.314 1.00 87.06 119 LEU A N 1
ATOM 952 C CA . LEU A 1 119 ? -11.396 -3.230 35.004 1.00 87.06 119 LEU A CA 1
ATOM 953 C C . LEU A 1 119 ? -11.083 -4.261 33.916 1.00 87.06 119 LEU A C 1
ATOM 955 O O . LEU A 1 119 ? -10.287 -3.973 33.020 1.00 87.06 119 LEU A O 1
ATOM 959 N N . GLU A 1 120 ? -11.731 -5.426 33.959 1.00 90.69 120 GLU A N 1
ATOM 960 C CA . GLU A 1 120 ? -11.584 -6.460 32.932 1.00 90.69 120 GLU A CA 1
ATOM 961 C C . GLU A 1 120 ? -12.091 -5.979 31.563 1.00 90.69 120 GLU A C 1
ATOM 963 O O . GLU A 1 120 ? -11.385 -6.123 30.565 1.00 90.69 120 GLU A O 1
ATOM 968 N N . GLN A 1 121 ? -13.249 -5.311 31.514 1.00 90.38 121 GLN A N 1
ATOM 969 C CA . GLN A 1 121 ? -13.798 -4.732 30.280 1.00 90.38 121 GLN A CA 1
ATOM 970 C C . GLN A 1 121 ? -12.901 -3.634 29.692 1.00 90.38 121 GLN A C 1
ATOM 972 O O . GLN A 1 121 ? -12.639 -3.630 28.488 1.00 90.38 121 GLN A O 1
ATOM 977 N N . ILE A 1 122 ? -12.377 -2.731 30.529 1.00 89.62 122 ILE A N 1
ATOM 978 C CA . ILE A 1 122 ? -11.438 -1.685 30.091 1.00 89.62 122 ILE A CA 1
ATOM 979 C C . ILE A 1 122 ? -10.162 -2.316 29.529 1.00 89.62 122 ILE A C 1
ATOM 981 O O . ILE A 1 122 ? -9.662 -1.893 28.483 1.00 89.62 122 ILE A O 1
ATOM 985 N N . HIS A 1 123 ? -9.622 -3.326 30.216 1.00 92.19 123 HIS A N 1
ATOM 986 C CA . HIS A 1 123 ? -8.428 -4.026 29.762 1.00 92.19 123 HIS A CA 1
ATOM 987 C C . HIS A 1 123 ? -8.670 -4.733 28.423 1.00 92.19 123 HIS A C 1
ATOM 989 O O . HIS A 1 123 ? -7.871 -4.571 27.501 1.00 92.19 123 HIS A O 1
ATOM 995 N N . ALA A 1 124 ? -9.778 -5.464 28.293 1.00 94.69 124 ALA A N 1
ATOM 996 C CA . ALA A 1 124 ? -10.149 -6.151 27.062 1.00 94.69 124 ALA A CA 1
ATOM 997 C C . ALA A 1 124 ? -10.275 -5.169 25.889 1.00 94.69 124 ALA A C 1
ATOM 999 O O . ALA A 1 124 ? -9.666 -5.385 24.843 1.00 94.69 124 ALA A O 1
ATOM 1000 N N . LEU A 1 125 ? -10.982 -4.051 26.079 1.00 94.94 125 LEU A N 1
ATOM 1001 C CA . LEU A 1 125 ? -11.122 -3.023 25.050 1.00 94.94 125 LEU A CA 1
ATOM 1002 C C . LEU A 1 125 ? -9.764 -2.427 24.653 1.00 94.94 125 LEU A C 1
ATOM 1004 O O . LEU A 1 125 ? -9.471 -2.273 23.469 1.00 94.94 125 LEU A O 1
ATOM 1008 N N . ARG A 1 126 ? -8.883 -2.156 25.623 1.00 94.31 126 ARG A N 1
ATOM 1009 C CA . ARG A 1 126 ? -7.519 -1.687 25.341 1.00 94.31 126 ARG A CA 1
ATOM 1010 C C . ARG A 1 126 ? -6.722 -2.690 24.506 1.00 94.31 126 ARG A C 1
ATOM 1012 O O . ARG A 1 126 ? -5.999 -2.266 23.606 1.00 94.31 126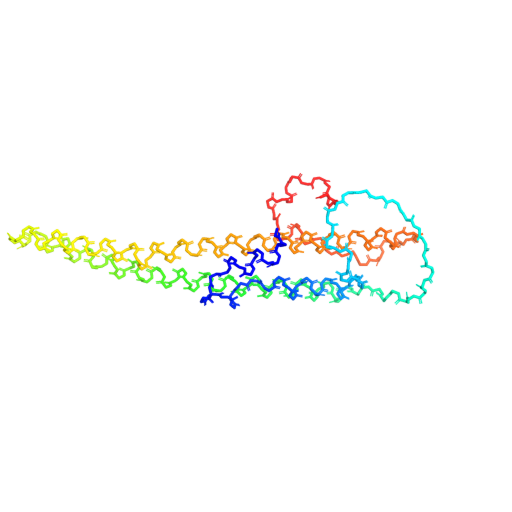 ARG A O 1
ATOM 1019 N N . MET A 1 127 ? -6.835 -3.987 24.794 1.00 96.81 127 MET A N 1
ATOM 1020 C CA . MET A 1 127 ? -6.179 -5.022 23.989 1.00 96.81 127 MET A CA 1
ATOM 1021 C C . MET A 1 127 ? -6.727 -5.034 22.561 1.00 96.81 127 MET A C 1
ATOM 1023 O O . MET A 1 127 ? -5.941 -5.084 21.624 1.00 96.81 127 MET A O 1
ATOM 1027 N N . GLN A 1 128 ? -8.035 -4.838 22.368 1.00 96.25 128 GLN A N 1
ATOM 1028 C CA . GLN A 1 128 ? -8.613 -4.742 21.024 1.00 96.25 128 GLN A CA 1
ATOM 1029 C C . GLN A 1 128 ? -8.059 -3.567 20.203 1.00 96.25 128 GLN A C 1
ATOM 1031 O O . GLN A 1 128 ? -7.773 -3.749 19.021 1.00 96.25 128 GLN A O 1
ATOM 1036 N N . PHE A 1 129 ? -7.851 -2.385 20.799 1.00 96.44 129 PHE A N 1
ATOM 1037 C CA . PHE A 1 129 ? -7.189 -1.269 20.101 1.00 96.44 129 PHE A CA 1
ATOM 1038 C C . PHE A 1 129 ? -5.782 -1.645 19.624 1.00 96.44 129 PHE A C 1
ATOM 1040 O O . PHE A 1 129 ? -5.391 -1.312 18.504 1.00 96.44 129 PHE A O 1
ATOM 1047 N N . ILE A 1 130 ? -5.018 -2.338 20.469 1.00 95.56 130 ILE A N 1
ATOM 1048 C CA . ILE A 1 130 ? -3.656 -2.764 20.142 1.00 95.56 130 ILE A CA 1
ATOM 1049 C C . ILE A 1 130 ? -3.685 -3.828 19.042 1.00 95.56 130 ILE A C 1
ATOM 1051 O O . ILE A 1 130 ? -2.984 -3.682 18.044 1.00 95.56 130 ILE A O 1
ATOM 1055 N N . ASP A 1 131 ? -4.521 -4.851 19.182 1.00 94.06 131 ASP A N 1
ATOM 1056 C CA . ASP A 1 131 ? -4.529 -6.001 18.282 1.00 94.06 131 ASP A CA 1
ATOM 1057 C C . ASP A 1 131 ? -5.134 -5.670 16.915 1.00 94.06 131 ASP A C 1
ATOM 1059 O O . ASP A 1 131 ? -4.571 -6.047 15.886 1.00 94.06 131 ASP A O 1
ATOM 1063 N N . ARG A 1 132 ? -6.253 -4.934 16.883 1.00 93.00 132 ARG A N 1
ATOM 1064 C CA . ARG A 1 132 ? -6.965 -4.604 15.638 1.00 93.00 132 ARG A CA 1
ATOM 1065 C C . ARG A 1 132 ? -6.290 -3.461 14.891 1.00 93.00 132 ARG A C 1
ATOM 1067 O O . ARG A 1 132 ? -6.029 -3.585 13.700 1.00 93.00 132 ARG A O 1
ATOM 1074 N N . VAL A 1 133 ? -5.953 -2.374 15.590 1.00 95.50 133 VAL A N 1
ATOM 1075 C CA . VAL A 1 133 ? -5.427 -1.154 14.953 1.00 95.50 133 VAL A CA 1
ATOM 1076 C C . VAL A 1 133 ? -3.911 -1.056 15.085 1.00 95.50 133 VAL A C 1
ATOM 1078 O O . VAL A 1 133 ? -3.222 -0.846 14.089 1.00 95.50 133 VAL A O 1
ATOM 1081 N N . GLY A 1 134 ? -3.371 -1.225 16.293 1.00 95.38 134 GLY A N 1
ATOM 1082 C CA . GLY A 1 134 ? -1.938 -1.060 16.561 1.00 95.38 134 GLY A CA 1
ATOM 1083 C C . GLY A 1 134 ? -1.056 -2.010 15.746 1.00 95.38 134 GLY A C 1
ATOM 1084 O O . GLY A 1 134 ? -0.132 -1.565 15.065 1.00 95.38 134 GLY A O 1
ATOM 1085 N N . SER A 1 135 ? -1.369 -3.305 15.752 1.00 94.25 135 SER A N 1
ATOM 1086 C CA . SER A 1 135 ? -0.623 -4.319 14.997 1.00 94.25 135 SER A CA 1
ATOM 1087 C C . SER A 1 135 ? -0.696 -4.081 13.487 1.00 94.25 135 SER A C 1
ATOM 1089 O O . SER A 1 135 ? 0.329 -4.136 12.805 1.00 94.25 135 SER A O 1
ATOM 1091 N N . LYS A 1 136 ? -1.880 -3.736 12.955 1.00 94.94 136 LYS A N 1
ATOM 1092 C CA . LYS A 1 136 ? -2.041 -3.391 11.531 1.00 94.94 136 LYS A CA 1
ATOM 1093 C C . LYS A 1 136 ? -1.273 -2.128 11.149 1.00 94.94 136 LYS A C 1
ATOM 1095 O O . LYS A 1 136 ? -0.673 -2.101 10.078 1.00 94.94 136 LYS A O 1
ATOM 1100 N N . LEU A 1 137 ? -1.234 -1.117 12.022 1.00 96.50 137 LEU A N 1
ATOM 1101 C CA . LEU A 1 137 ? -0.459 0.105 11.798 1.00 96.50 137 LEU A CA 1
ATOM 1102 C C . LEU A 1 137 ? 1.030 -0.201 11.630 1.00 96.50 137 LEU A C 1
ATOM 1104 O O . LEU A 1 137 ? 1.654 0.313 10.706 1.00 96.50 137 LEU A O 1
ATOM 1108 N N . LEU A 1 138 ? 1.595 -1.034 12.506 1.00 95.75 138 LEU A N 1
ATOM 1109 C CA . LEU A 1 138 ? 3.010 -1.404 12.441 1.00 95.75 138 LEU A CA 1
ATOM 1110 C C . LEU A 1 138 ? 3.342 -2.125 11.132 1.00 95.75 138 LEU A C 1
ATOM 1112 O O . LEU A 1 138 ? 4.304 -1.754 10.462 1.00 95.75 138 LEU A O 1
ATOM 1116 N N . LEU A 1 139 ? 2.505 -3.084 10.729 1.00 95.81 139 LEU A N 1
ATOM 1117 C CA . LEU A 1 139 ? 2.659 -3.763 9.443 1.00 95.81 139 LEU A CA 1
ATOM 1118 C C . LEU A 1 139 ? 2.577 -2.767 8.277 1.00 95.81 139 LEU A C 1
ATOM 1120 O O . LEU A 1 139 ? 3.374 -2.829 7.342 1.00 95.81 139 LEU A O 1
ATOM 1124 N N . LEU A 1 140 ? 1.637 -1.818 8.329 1.00 96.69 140 LEU A N 1
ATOM 1125 C CA . LEU A 1 140 ? 1.443 -0.825 7.274 1.00 96.69 140 LEU A CA 1
ATOM 1126 C C . LEU A 1 140 ? 2.629 0.140 7.156 1.00 96.69 140 LEU A C 1
ATOM 1128 O O . LEU A 1 140 ? 2.998 0.525 6.047 1.00 96.69 140 LEU A O 1
ATOM 1132 N N . LEU A 1 141 ? 3.264 0.495 8.276 1.00 95.81 141 LEU A N 1
ATOM 1133 C CA . LEU A 1 141 ? 4.501 1.277 8.280 1.00 95.81 141 LEU A CA 1
ATOM 1134 C C . LEU A 1 141 ? 5.647 0.518 7.598 1.00 95.81 141 LEU A C 1
ATOM 1136 O O . LEU A 1 141 ? 6.320 1.094 6.743 1.00 95.81 141 LEU A O 1
ATOM 1140 N N . GLU A 1 142 ? 5.820 -0.770 7.901 1.00 94.44 142 GLU A N 1
ATOM 1141 C CA . GLU A 1 142 ? 6.818 -1.623 7.240 1.00 94.44 142 GLU A CA 1
ATOM 1142 C C . GLU A 1 142 ? 6.531 -1.770 5.735 1.00 94.44 142 GLU A C 1
ATOM 1144 O O . GLU A 1 142 ? 7.436 -1.664 4.901 1.00 94.44 142 GLU A O 1
ATOM 1149 N N . PHE A 1 143 ? 5.257 -1.920 5.356 1.00 96.44 143 PHE A N 1
ATOM 1150 C CA . PHE A 1 143 ? 4.831 -1.917 3.957 1.00 96.44 143 PHE A CA 1
ATOM 1151 C C . PHE A 1 143 ? 5.238 -0.624 3.238 1.00 96.44 143 PHE A C 1
ATOM 1153 O O . PHE A 1 143 ? 5.800 -0.679 2.140 1.00 96.44 143 PHE A O 1
ATOM 1160 N N . ILE A 1 144 ? 4.977 0.542 3.838 1.00 95.25 144 ILE A N 1
ATOM 1161 C CA . ILE A 1 144 ? 5.338 1.842 3.257 1.00 95.25 144 ILE A CA 1
ATOM 1162 C C . ILE A 1 144 ? 6.858 1.954 3.109 1.00 95.25 144 ILE A C 1
ATOM 1164 O O . ILE A 1 144 ? 7.337 2.324 2.035 1.00 95.25 144 ILE A O 1
ATOM 1168 N N . GLU A 1 145 ? 7.614 1.618 4.155 1.00 93.19 145 GLU A N 1
ATOM 1169 C CA . GLU A 1 145 ? 9.075 1.714 4.157 1.00 93.19 145 GLU A CA 1
ATOM 1170 C C . GLU A 1 145 ? 9.698 0.878 3.032 1.00 93.19 145 GLU A C 1
ATOM 1172 O O . GLU A 1 145 ? 10.479 1.397 2.227 1.00 93.19 145 GLU A O 1
ATOM 1177 N N . LEU A 1 146 ? 9.287 -0.388 2.906 1.00 94.12 146 LEU A N 1
ATOM 1178 C CA . LEU A 1 146 ? 9.792 -1.290 1.871 1.00 94.12 146 LEU A CA 1
ATOM 1179 C C . LEU A 1 146 ? 9.454 -0.806 0.456 1.00 94.12 146 LEU A C 1
ATOM 1181 O O . LEU A 1 146 ? 10.316 -0.838 -0.428 1.00 94.12 146 LEU A O 1
ATOM 1185 N N . ASN A 1 147 ? 8.229 -0.324 0.219 1.00 94.81 147 ASN A N 1
ATOM 1186 C CA . ASN A 1 147 ? 7.844 0.197 -1.096 1.00 94.81 147 ASN A CA 1
ATOM 1187 C C . ASN A 1 147 ? 8.615 1.477 -1.452 1.00 94.81 147 ASN A C 1
ATOM 1189 O O . ASN A 1 147 ? 9.082 1.615 -2.585 1.00 94.81 147 ASN A O 1
ATOM 1193 N N . VAL A 1 148 ? 8.827 2.387 -0.496 1.00 93.00 148 VAL A N 1
ATOM 1194 C CA . VAL A 1 148 ? 9.652 3.589 -0.705 1.00 93.00 148 VAL A CA 1
ATOM 1195 C C . VAL A 1 148 ? 11.107 3.216 -1.011 1.00 93.00 148 VAL A C 1
ATOM 1197 O O . VAL A 1 148 ? 11.716 3.805 -1.914 1.00 93.00 148 VAL A O 1
ATOM 1200 N N . GLU A 1 149 ? 11.670 2.220 -0.316 1.00 91.88 149 GLU A N 1
ATOM 1201 C CA . GLU A 1 149 ? 13.024 1.724 -0.589 1.00 91.88 149 GLU A CA 1
ATOM 1202 C C . GLU A 1 149 ? 13.129 1.165 -2.021 1.00 91.88 149 GLU A C 1
ATOM 1204 O O . GLU A 1 149 ? 14.076 1.489 -2.751 1.00 91.88 149 GLU A O 1
ATOM 1209 N N . VAL A 1 150 ? 12.133 0.387 -2.459 1.00 93.25 150 VAL A N 1
ATOM 1210 C CA . VAL A 1 150 ? 12.060 -0.163 -3.820 1.00 93.25 150 VAL A CA 1
ATOM 1211 C C . VAL A 1 150 ? 11.960 0.929 -4.880 1.00 93.25 150 VAL A C 1
ATOM 1213 O O . VAL A 1 150 ? 12.766 0.914 -5.814 1.00 93.25 150 VAL A O 1
ATOM 1216 N N . ILE A 1 151 ? 11.044 1.895 -4.730 1.00 93.25 151 ILE A N 1
ATOM 1217 C CA . ILE A 1 151 ? 10.903 3.033 -5.660 1.00 93.25 151 ILE A CA 1
ATOM 1218 C C . ILE A 1 151 ? 12.240 3.762 -5.780 1.00 93.25 151 ILE A C 1
ATOM 1220 O O . ILE A 1 151 ? 12.732 4.021 -6.879 1.00 93.25 151 ILE A O 1
ATOM 1224 N N . THR A 1 152 ? 12.879 4.033 -4.642 1.00 90.50 152 THR A N 1
ATOM 1225 C CA . THR A 1 152 ? 14.161 4.736 -4.612 1.00 90.50 152 THR A CA 1
ATOM 1226 C C . THR A 1 152 ? 15.234 3.979 -5.388 1.00 90.50 152 THR A C 1
ATOM 1228 O O . THR A 1 152 ? 15.968 4.568 -6.186 1.00 90.50 152 THR A O 1
ATOM 1231 N N . LYS A 1 153 ? 15.345 2.664 -5.175 1.00 90.50 153 LYS A N 1
ATOM 1232 C CA . LYS A 1 153 ? 16.366 1.841 -5.832 1.00 90.50 153 LYS A CA 1
ATOM 1233 C C . LYS A 1 153 ? 16.095 1.638 -7.314 1.00 90.50 153 LYS A C 1
ATOM 1235 O O . LYS A 1 153 ? 17.052 1.649 -8.087 1.00 90.50 153 LYS A O 1
ATOM 1240 N N . ILE A 1 154 ? 14.842 1.445 -7.718 1.00 92.44 154 ILE A N 1
ATOM 1241 C CA . ILE A 1 154 ? 14.520 1.194 -9.122 1.00 92.44 154 ILE A CA 1
ATOM 1242 C C . ILE A 1 154 ? 14.675 2.459 -9.970 1.00 92.44 154 ILE A C 1
ATOM 1244 O O . ILE A 1 154 ? 15.269 2.391 -11.041 1.00 92.44 154 ILE A O 1
ATOM 1248 N N . VAL A 1 155 ? 14.281 3.623 -9.443 1.00 90.94 155 VAL A N 1
ATOM 1249 C CA . VAL A 1 155 ? 14.500 4.924 -10.095 1.00 90.94 155 VAL A CA 1
ATOM 1250 C C . VAL A 1 155 ? 15.994 5.218 -10.231 1.00 90.94 155 VAL A C 1
ATOM 1252 O O . VAL A 1 155 ? 16.457 5.544 -11.320 1.00 90.94 155 VAL A O 1
ATOM 1255 N N . LYS A 1 156 ? 16.786 5.013 -9.166 1.00 88.50 156 LYS A N 1
ATOM 1256 C CA . LYS A 1 156 ? 18.253 5.151 -9.242 1.00 88.50 156 LYS A CA 1
ATOM 1257 C C . LYS A 1 156 ? 18.876 4.201 -10.266 1.00 88.50 156 LYS A C 1
ATOM 1259 O O . LYS A 1 156 ? 19.809 4.585 -10.966 1.00 88.50 156 LYS A O 1
ATOM 1264 N N . LYS A 1 157 ? 18.384 2.961 -10.351 1.00 89.06 157 LYS A N 1
ATOM 1265 C CA . LYS A 1 157 ? 18.868 1.975 -11.326 1.00 89.06 157 LYS A CA 1
ATOM 1266 C C . LYS A 1 157 ? 18.557 2.408 -12.759 1.00 89.06 157 LYS A C 1
ATOM 1268 O O . LYS A 1 157 ? 19.455 2.347 -13.592 1.00 89.06 157 LYS A O 1
ATOM 1273 N N . HIS A 1 158 ? 17.334 2.867 -13.017 1.00 87.88 158 HIS A N 1
ATOM 1274 C CA . HIS A 1 158 ? 16.928 3.403 -14.315 1.00 87.88 158 HIS A CA 1
ATOM 1275 C C . HIS A 1 158 ? 17.817 4.582 -14.722 1.00 87.88 158 HIS A C 1
ATOM 1277 O O . HIS A 1 158 ? 18.437 4.545 -15.779 1.00 87.88 158 HIS A O 1
ATOM 1283 N N . ASP A 1 159 ? 17.965 5.587 -13.855 1.00 86.56 159 ASP A N 1
ATOM 1284 C CA . ASP A 1 159 ? 18.754 6.777 -14.181 1.00 86.56 159 ASP A CA 1
ATOM 1285 C C . ASP A 1 159 ? 20.239 6.434 -14.409 1.00 86.56 159 ASP A C 1
ATOM 1287 O O . ASP A 1 159 ? 20.864 6.971 -15.320 1.00 86.56 159 ASP A O 1
ATOM 1291 N N . LYS A 1 160 ? 20.810 5.479 -13.662 1.00 86.25 160 LYS A N 1
ATOM 1292 C CA . LYS A 1 160 ? 22.178 4.996 -13.922 1.00 86.25 160 LYS A CA 1
ATOM 1293 C C . LYS A 1 160 ? 22.302 4.314 -15.290 1.00 86.25 160 LYS A C 1
ATOM 1295 O O . LYS A 1 160 ? 23.318 4.491 -15.961 1.00 86.25 160 LYS A O 1
ATOM 1300 N N . ALA A 1 161 ? 21.296 3.543 -15.704 1.00 85.12 161 ALA A N 1
ATOM 1301 C CA . ALA A 1 161 ? 21.271 2.910 -17.022 1.00 85.12 161 ALA A CA 1
ATOM 1302 C C . ALA A 1 161 ? 21.178 3.955 -18.147 1.00 85.12 161 ALA A C 1
ATOM 1304 O O . ALA A 1 161 ? 21.954 3.881 -19.098 1.00 85.12 161 ALA A O 1
ATOM 1305 N N . VAL A 1 162 ? 20.330 4.978 -17.980 1.00 83.44 162 VAL A N 1
ATOM 1306 C CA . VAL A 1 162 ? 20.241 6.122 -18.903 1.00 83.44 162 VAL A CA 1
ATOM 1307 C C . VAL A 1 162 ? 21.596 6.820 -19.044 1.00 83.44 162 VAL A C 1
ATOM 1309 O O . VAL A 1 162 ? 22.047 7.021 -20.166 1.00 83.44 162 VAL A O 1
ATOM 1312 N N . SER A 1 163 ? 22.292 7.130 -17.940 1.00 82.81 163 SER A N 1
ATOM 1313 C CA . SER A 1 163 ? 23.613 7.788 -18.007 1.00 82.81 163 SER A CA 1
ATOM 1314 C C . SER A 1 163 ? 24.645 6.961 -18.772 1.00 82.81 163 SER A C 1
ATOM 1316 O O . SER A 1 163 ? 25.324 7.488 -19.644 1.00 82.81 163 SER A O 1
ATOM 1318 N N . ARG A 1 164 ? 24.732 5.653 -18.494 1.00 82.56 164 ARG A N 1
ATOM 1319 C CA . ARG A 1 164 ? 25.660 4.752 -19.200 1.00 82.56 164 ARG A CA 1
ATOM 1320 C C . ARG A 1 164 ? 25.369 4.687 -20.696 1.00 82.56 164 ARG A C 1
ATOM 1322 O O . ARG A 1 164 ? 26.294 4.607 -21.504 1.00 82.56 164 ARG A O 1
ATOM 1329 N N . TRP A 1 165 ? 24.090 4.704 -21.064 1.00 80.06 165 TRP A N 1
ATOM 1330 C CA . TRP A 1 165 ? 23.675 4.736 -22.459 1.00 80.06 165 TRP A CA 1
ATOM 1331 C C . TRP A 1 165 ? 24.043 6.064 -23.135 1.00 80.06 165 TRP A C 1
ATOM 1333 O O . TRP A 1 165 ? 24.586 6.036 -24.239 1.00 80.06 165 TRP A O 1
ATOM 1343 N N . GLU A 1 166 ? 23.816 7.203 -22.474 1.00 77.56 166 GLU A N 1
ATOM 1344 C CA . GLU A 1 166 ? 24.208 8.531 -22.973 1.00 77.56 166 GLU A CA 1
ATOM 1345 C C . GLU A 1 166 ? 25.730 8.621 -23.181 1.00 77.56 166 GLU A C 1
ATOM 1347 O O . GLU A 1 166 ? 26.177 9.029 -24.250 1.00 77.56 166 GLU A O 1
ATOM 1352 N N . GLU A 1 167 ? 26.531 8.157 -22.216 1.00 78.69 167 GLU A N 1
ATOM 1353 C CA . GLU A 1 167 ? 28.000 8.096 -22.311 1.00 78.69 167 GLU A CA 1
ATOM 1354 C C . GLU A 1 167 ? 28.471 7.194 -23.462 1.00 78.69 167 GLU A C 1
ATOM 1356 O O . GLU A 1 167 ? 29.380 7.550 -24.210 1.00 78.69 167 GLU A O 1
ATOM 1361 N N . SER A 1 168 ? 27.820 6.040 -23.644 1.00 72.81 168 SER A N 1
ATOM 1362 C CA . SER A 1 168 ? 28.151 5.085 -24.711 1.00 72.81 168 SER A CA 1
ATOM 1363 C C . SER A 1 168 ? 27.724 5.562 -26.103 1.00 72.81 168 SER A C 1
ATOM 1365 O O . SER A 1 168 ? 28.285 5.112 -27.102 1.00 72.81 168 SER A O 1
ATOM 1367 N N . SER A 1 169 ? 26.727 6.447 -26.178 1.00 65.25 169 SER A N 1
ATOM 1368 C CA . SER A 1 169 ? 26.177 6.989 -27.430 1.00 65.25 169 SER A CA 1
ATOM 1369 C C . SER A 1 169 ? 26.806 8.337 -27.815 1.00 65.25 169 SER A C 1
ATOM 1371 O O . SER A 1 169 ? 26.812 8.706 -28.988 1.00 65.25 169 SER A O 1
ATOM 1373 N N . GLY A 1 170 ? 27.392 9.055 -26.850 1.00 53.47 170 GLY A N 1
ATOM 1374 C CA . GLY A 1 170 ? 27.935 10.413 -26.983 1.00 53.47 170 GLY A CA 1
ATOM 1375 C C . GLY A 1 170 ? 29.268 10.562 -27.730 1.00 53.47 170 GLY A C 1
ATOM 1376 O O . GLY A 1 170 ? 29.830 11.652 -27.742 1.00 53.47 170 GLY A O 1
ATOM 1377 N N . GLY A 1 171 ? 29.782 9.514 -28.384 1.00 49.28 171 GLY A N 1
ATOM 1378 C CA . GLY A 1 171 ? 30.953 9.613 -29.272 1.00 49.28 171 GLY A CA 1
ATOM 1379 C C . GLY A 1 171 ? 30.662 10.253 -30.640 1.00 49.28 171 GLY A C 1
ATOM 1380 O O . GLY A 1 171 ? 31.592 10.548 -31.386 1.00 49.28 171 GLY A O 1
ATOM 1381 N N . HIS A 1 172 ? 29.391 10.473 -30.984 1.00 48.00 172 HIS A N 1
ATOM 1382 C CA . HIS A 1 172 ? 28.979 11.172 -32.199 1.00 48.00 172 HIS A CA 1
ATOM 1383 C C . HIS A 1 172 ? 28.296 12.483 -31.806 1.00 48.00 172 HIS A C 1
ATOM 1385 O O . HIS A 1 172 ? 27.292 12.469 -31.100 1.00 48.00 172 HIS A O 1
ATOM 1391 N N . ASN A 1 173 ? 28.856 13.614 -32.253 1.00 45.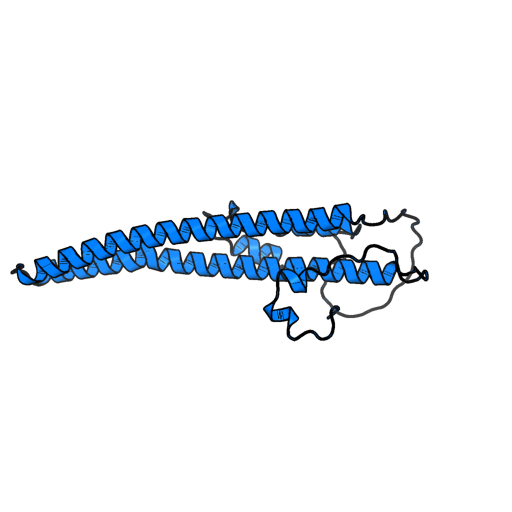75 173 ASN A N 1
ATOM 1392 C CA . ASN A 1 173 ? 28.246 14.944 -32.152 1.00 45.75 173 ASN A CA 1
ATOM 1393 C C . ASN A 1 173 ? 26.804 14.883 -32.680 1.00 45.75 173 ASN A C 1
ATOM 1395 O O . ASN A 1 173 ? 26.582 14.902 -33.892 1.00 45.75 173 ASN A O 1
ATOM 1399 N N . HIS A 1 174 ? 25.831 14.804 -31.779 1.00 48.59 174 HIS A N 1
ATOM 1400 C CA . HIS A 1 174 ? 24.419 14.783 -32.126 1.00 48.59 174 HIS A CA 1
ATOM 1401 C C . HIS A 1 174 ? 23.790 16.121 -31.744 1.00 48.59 174 HIS A C 1
ATOM 1403 O O . HIS A 1 174 ? 23.864 16.558 -30.598 1.00 48.59 174 HIS A O 1
ATOM 1409 N N . GLY A 1 175 ? 23.242 16.793 -32.759 1.00 43.19 175 GLY A N 1
ATOM 1410 C CA . GLY A 1 175 ? 22.561 18.078 -32.641 1.00 43.19 175 GLY A CA 1
ATOM 1411 C C . GLY A 1 175 ? 21.309 18.021 -31.766 1.00 43.19 175 GLY A C 1
ATOM 1412 O O . GLY A 1 175 ? 20.805 16.948 -31.439 1.00 43.19 175 GLY A O 1
ATOM 1413 N N . ASP A 1 176 ? 20.821 19.213 -31.431 1.00 49.84 176 ASP A N 1
ATOM 1414 C CA . ASP A 1 176 ? 19.785 19.573 -30.445 1.00 49.84 176 ASP A CA 1
ATOM 1415 C C . ASP A 1 176 ? 18.422 18.838 -30.523 1.00 49.84 176 ASP A C 1
ATOM 1417 O O . ASP A 1 176 ? 17.565 19.062 -29.675 1.00 49.84 176 ASP A O 1
ATOM 1421 N N . ASP A 1 177 ? 18.210 17.940 -31.488 1.00 48.44 177 ASP A N 1
ATOM 1422 C CA . ASP A 1 177 ? 16.905 17.335 -31.799 1.00 48.44 177 ASP A CA 1
ATOM 1423 C C . ASP A 1 177 ? 16.740 15.870 -31.350 1.00 48.44 177 ASP A C 1
ATOM 1425 O O . ASP A 1 177 ? 15.721 15.240 -31.652 1.00 48.44 177 ASP A O 1
ATOM 1429 N N . GLN A 1 178 ? 17.699 15.281 -30.621 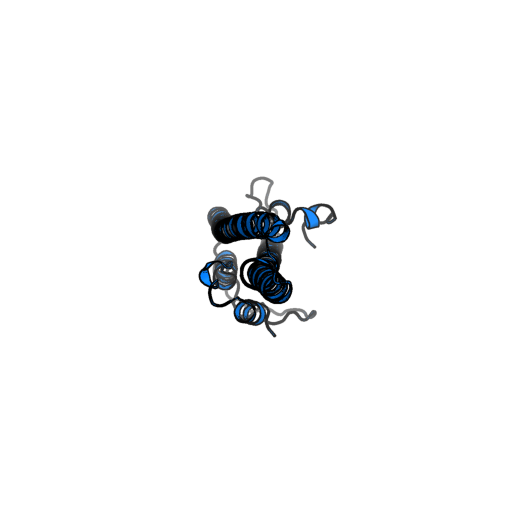1.00 50.78 178 GLN A N 1
ATOM 1430 C CA . GLN A 1 178 ? 17.485 13.939 -30.070 1.00 50.78 178 GLN A CA 1
ATOM 1431 C C . GLN A 1 178 ? 16.617 13.968 -28.799 1.00 50.78 178 GLN A C 1
ATOM 1433 O O . GLN A 1 178 ? 16.829 14.785 -27.898 1.00 50.78 178 GLN A O 1
ATOM 1438 N N . PRO A 1 179 ? 15.649 13.045 -28.685 1.00 52.06 179 PRO A N 1
ATOM 1439 C CA . PRO A 1 179 ? 14.749 12.974 -27.547 1.00 52.06 179 PRO A CA 1
ATOM 1440 C C . PRO A 1 179 ? 15.528 12.594 -26.285 1.00 52.06 179 PRO A C 1
ATOM 1442 O O . PRO A 1 179 ? 15.984 11.462 -26.129 1.00 52.06 179 PRO A O 1
ATOM 1445 N N . ARG A 1 180 ? 15.689 13.552 -25.371 1.00 60.19 180 ARG A N 1
ATOM 1446 C CA . ARG A 1 180 ? 16.328 13.303 -24.076 1.00 60.19 180 ARG A CA 1
ATOM 1447 C C . ARG A 1 180 ? 15.429 12.418 -23.221 1.00 60.19 180 ARG A C 1
ATOM 1449 O O . ARG A 1 180 ? 14.265 12.745 -22.993 1.00 60.19 180 ARG A O 1
ATOM 1456 N N . TYR A 1 181 ? 15.984 11.320 -22.719 1.00 64.62 181 TYR A N 1
ATOM 1457 C CA . TYR A 1 181 ? 15.319 10.494 -21.718 1.00 64.62 181 TYR A CA 1
ATOM 1458 C C . TYR A 1 181 ? 15.024 11.316 -20.462 1.00 64.62 181 TYR A C 1
ATOM 1460 O O . TYR A 1 181 ? 15.870 12.069 -19.974 1.00 64.62 181 TYR A O 1
ATOM 1468 N N . GLN A 1 182 ? 13.814 11.171 -19.920 1.00 71.75 182 GLN A N 1
ATOM 1469 C CA . GLN A 1 182 ? 13.443 11.871 -18.699 1.00 71.75 182 GLN A CA 1
ATOM 1470 C C . GLN A 1 182 ? 14.110 11.199 -17.496 1.00 71.75 182 GLN A C 1
ATOM 1472 O O . GLN A 1 182 ? 13.913 10.013 -17.231 1.00 71.75 182 GLN A O 1
ATOM 1477 N N . ARG A 1 183 ? 14.886 11.975 -16.734 1.00 79.19 183 ARG A N 1
ATOM 1478 C CA . ARG A 1 183 ? 15.413 11.546 -15.434 1.00 79.19 183 ARG A CA 1
ATOM 1479 C C . ARG A 1 183 ? 14.255 11.429 -14.453 1.00 79.19 183 ARG A C 1
ATOM 1481 O O . ARG A 1 183 ? 13.564 12.412 -14.193 1.00 79.19 183 ARG A O 1
ATOM 1488 N N . LEU A 1 184 ? 14.036 10.235 -13.911 1.00 80.62 184 LEU A N 1
ATOM 1489 C CA . LEU A 1 184 ? 12.845 9.958 -13.105 1.00 80.62 184 LEU A CA 1
ATOM 1490 C C . LEU A 1 184 ? 13.027 10.381 -11.642 1.00 80.62 184 LEU A C 1
ATOM 1492 O O . LEU A 1 184 ? 12.050 10.607 -10.927 1.00 80.62 184 LEU A O 1
ATOM 1496 N N . ARG A 1 185 ? 14.267 10.574 -11.178 1.00 76.88 185 ARG A N 1
ATOM 1497 C CA . ARG A 1 185 ? 14.556 11.035 -9.811 1.00 76.88 185 ARG A CA 1
ATOM 1498 C C . ARG A 1 185 ? 13.912 12.377 -9.466 1.00 76.88 185 ARG A C 1
ATOM 1500 O O . ARG A 1 185 ? 13.480 12.556 -8.333 1.00 76.88 185 ARG A O 1
ATOM 1507 N N . THR A 1 186 ? 13.779 13.299 -10.416 1.00 68.88 186 THR A N 1
ATOM 1508 C CA . THR A 1 186 ? 13.112 14.590 -10.168 1.00 68.88 186 THR A CA 1
ATOM 1509 C C . THR A 1 186 ? 11.602 14.448 -9.975 1.00 68.88 186 THR A C 1
ATOM 1511 O O . THR A 1 186 ? 11.013 15.233 -9.237 1.00 68.88 186 THR A O 1
ATOM 1514 N N . GLN A 1 187 ? 10.986 13.427 -10.576 1.00 76.50 187 GLN A N 1
ATOM 1515 C CA . GLN A 1 187 ? 9.549 13.168 -10.493 1.00 76.50 187 GLN A CA 1
ATOM 1516 C C . GLN A 1 187 ? 9.168 12.339 -9.259 1.00 76.50 187 GLN A C 1
ATOM 1518 O O . GLN A 1 187 ? 8.242 12.699 -8.538 1.00 76.50 187 GLN A O 1
ATOM 1523 N N . TYR A 1 188 ? 9.876 11.236 -9.001 1.00 77.69 188 TYR A N 1
ATOM 1524 C CA . TYR A 1 188 ? 9.507 10.283 -7.943 1.00 77.69 188 TYR A CA 1
ATOM 1525 C C . TYR A 1 188 ? 10.241 10.520 -6.621 1.00 77.69 188 TYR A C 1
ATOM 1527 O O . TYR A 1 188 ? 9.812 10.024 -5.583 1.00 77.69 188 TYR A O 1
ATOM 1535 N N . LEU A 1 189 ? 11.350 11.266 -6.637 1.00 78.75 189 LEU A N 1
ATOM 1536 C CA . LEU A 1 189 ? 12.207 11.487 -5.469 1.00 78.75 189 LEU A CA 1
ATOM 1537 C C . LEU A 1 189 ? 12.434 12.991 -5.199 1.00 78.75 189 LEU A C 1
ATOM 1539 O O . LEU A 1 189 ? 13.584 13.425 -5.078 1.00 78.75 189 LEU A O 1
ATOM 1543 N N . PRO A 1 190 ? 11.369 13.806 -5.040 1.00 62.25 190 PRO A N 1
ATOM 1544 C CA . PRO A 1 190 ? 11.475 15.267 -4.955 1.00 62.25 190 PRO A CA 1
ATOM 1545 C C . PRO A 1 190 ? 12.354 15.757 -3.793 1.00 62.25 190 PRO A C 1
ATOM 1547 O O . PRO A 1 190 ? 13.089 16.729 -3.948 1.00 62.25 190 PRO A O 1
ATOM 1550 N N . ARG A 1 191 ? 12.389 15.046 -2.654 1.00 58.31 191 ARG A N 1
ATOM 1551 C CA . ARG A 1 191 ? 13.296 15.372 -1.530 1.00 58.31 191 ARG A CA 1
ATOM 1552 C C . ARG A 1 191 ? 14.784 15.187 -1.856 1.00 58.31 191 ARG A C 1
ATOM 1554 O O . ARG A 1 191 ? 15.621 15.827 -1.233 1.00 58.31 191 ARG A O 1
ATOM 1561 N N . PHE A 1 192 ? 15.119 14.351 -2.836 1.00 47.56 192 PHE A N 1
ATOM 1562 C CA . PHE A 1 192 ? 16.493 14.141 -3.300 1.00 47.56 192 PHE A CA 1
ATOM 1563 C C . PHE A 1 192 ? 16.853 15.014 -4.512 1.00 47.56 192 PHE A C 1
ATOM 1565 O O . PHE A 1 192 ? 18.024 15.086 -4.871 1.00 47.56 192 PHE A O 1
ATOM 1572 N N . ALA A 1 193 ? 15.872 15.685 -5.124 1.00 45.69 193 ALA A N 1
ATOM 1573 C CA . ALA A 1 193 ? 16.082 16.610 -6.236 1.00 45.69 193 ALA A CA 1
ATOM 1574 C C . ALA A 1 193 ? 16.563 17.999 -5.768 1.00 45.69 193 ALA A C 1
ATOM 1576 O O . ALA A 1 193 ? 17.328 18.647 -6.471 1.00 45.69 193 ALA A O 1
ATOM 1577 N N . VAL A 1 194 ? 16.179 18.435 -4.559 1.00 45.44 194 VAL A N 1
ATOM 1578 C CA . VAL A 1 194 ? 16.502 19.777 -4.022 1.00 45.44 194 VAL A CA 1
ATOM 1579 C C . VAL A 1 194 ? 17.987 19.948 -3.656 1.00 45.44 194 VAL A C 1
ATOM 1581 O O . VAL A 1 194 ? 18.489 21.068 -3.639 1.00 45.44 194 VAL A O 1
ATOM 1584 N N . HIS A 1 195 ? 18.722 18.858 -3.412 1.00 40.53 195 HIS A N 1
ATOM 1585 C CA . HIS A 1 195 ? 20.143 18.908 -3.027 1.00 40.53 195 HIS A CA 1
ATOM 1586 C C . HIS A 1 195 ? 21.112 18.404 -4.103 1.00 40.53 195 HIS A C 1
ATOM 1588 O O . HIS A 1 195 ? 22.308 18.311 -3.841 1.00 40.53 195 HIS A O 1
ATOM 1594 N N . SER A 1 196 ? 20.628 18.093 -5.307 1.00 39.06 196 SER A N 1
ATOM 1595 C CA . SER A 1 196 ? 21.479 17.612 -6.395 1.00 39.06 196 SER A CA 1
ATOM 1596 C C . SER A 1 196 ? 21.588 18.673 -7.483 1.00 39.06 196 SER A C 1
ATOM 1598 O O . SER A 1 196 ? 20.858 18.655 -8.468 1.00 39.06 196 SER A O 1
ATOM 1600 N N . THR A 1 197 ? 22.540 19.595 -7.331 1.00 42.16 197 THR A N 1
ATOM 1601 C CA . THR A 1 197 ? 22.996 20.476 -8.425 1.00 42.16 197 THR A CA 1
ATOM 1602 C C . THR A 1 197 ? 23.658 19.701 -9.570 1.00 42.16 197 THR A C 1
ATOM 1604 O O . THR A 1 197 ? 23.923 20.276 -10.619 1.00 42.16 197 THR A O 1
ATOM 1607 N N . ASN A 1 198 ? 23.871 18.393 -9.405 1.00 45.00 198 ASN A N 1
ATOM 1608 C CA . ASN A 1 198 ? 24.211 17.472 -10.479 1.00 45.00 198 ASN A CA 1
ATOM 1609 C C . ASN A 1 198 ? 23.067 16.483 -10.702 1.00 45.00 198 ASN A C 1
ATOM 1611 O O . ASN A 1 198 ? 22.780 15.649 -9.847 1.00 45.00 198 ASN A O 1
ATOM 1615 N N . ALA A 1 199 ? 22.452 16.515 -11.881 1.00 41.31 199 ALA A N 1
ATOM 1616 C CA . ALA A 1 199 ? 21.447 15.531 -12.287 1.00 41.31 199 ALA A CA 1
ATOM 1617 C C . ALA A 1 199 ? 22.016 14.101 -12.468 1.00 41.31 199 ALA A C 1
ATOM 1619 O O . ALA A 1 199 ? 21.245 13.170 -12.681 1.00 41.31 199 ALA A O 1
ATOM 1620 N N . ASN A 1 200 ? 23.341 13.924 -12.345 1.00 43.22 200 ASN A N 1
ATOM 1621 C CA . ASN A 1 200 ? 24.071 12.695 -12.677 1.00 43.22 200 ASN A CA 1
ATOM 1622 C C . ASN A 1 200 ? 24.876 12.068 -11.513 1.00 43.22 200 ASN A C 1
ATOM 1624 O O . ASN A 1 200 ? 25.783 11.285 -11.782 1.00 43.22 200 ASN A O 1
ATOM 1628 N N . VAL A 1 201 ? 24.574 12.371 -10.240 1.00 36.84 201 VAL A N 1
ATOM 1629 C CA . VAL A 1 201 ? 25.246 11.737 -9.075 1.00 36.84 201 VAL A CA 1
ATOM 1630 C C . VAL A 1 201 ? 24.268 10.986 -8.169 1.00 36.84 201 VAL A C 1
ATOM 1632 O O . VAL A 1 201 ? 23.196 11.525 -7.802 1.00 36.84 201 VAL A O 1
#

Radius of gyration: 25.61 Å; chains: 1; bounding box: 64×33×75 Å

Secondary structure (DSSP, 8-state):
--HHHHHHHTS-GGGGGGS--HHHHHHHHHHHTT--TTTTS-----------------PPPPHHHHHHHHHHHHHHHHHHHHHHHHHHHHHHHHHHHHHHHHHHHHHHHTT-S-HHHHHHHHHHHHHHIIIIIIHHHHHHHHHHHHHHHHHHHHHHHHHHHHHHHHHHHTTS---TTS-PPPPTHHHH-HHHHTT-S-TT-

Organism: NCBI:txid267567

InterPro domains:
  IPR004331 SPX domain [PF03105] (1-70)
  IPR004331 SPX domain [PS51382] (1-172)
  IPR051572 Vacuolar Transporter Chaperone Complex Subunit [PTHR46140] (1-164)

pLDDT: mean 77.88, std 19.9, range [36.84, 98.31]

Foldseek 3Di:
DDLVVVLQVLADVVCNVLAQPLVVLVVLLCVQLVNDPPPPPDPDDDDDDDDDDDPDPRDHRDLVSLVVSVVSLVVSVVSNVVVLVVLVVQLVVLVVVLVVVVVVLVVCVVVDPDPVVSVVSVVVSVVSCCPRRVVSVVSSVSSVVSRLVSSVVSLVVNLQSLVVSCVVVVPDPDDPPDDRRDRCCVPSPVVVVVPPPPSRD

Sequence (201 aa):
MRFGDKFLNGQHPPWQQSYIDYIRLKQLIYQLFDLDHATDENNVDIIESPSSDVSSSRHLPNIKTSNEFQQQLNNEVQKALLFLLGTLGEMASELSELSEEFITLSANVQLQLNASDLLEQIHALRMQFIDRVGSKLLLLLEFIELNVEVITKIVKKHDKAVSRWEESSGGHNHGDDQPRYQRLRTQYLPRFAVHSTNANV